Protein AF-0000000084583246 (afdb_homodimer)

Organism: NCBI:txid361277

InterPro domains:
  IPR026282 GsbR-like [PIRSF006707] (9-179)
  IPR036388 Winged helix-like DNA-binding domain superfamily [G3DSA:1.10.10.10] (11-93)
  IPR036390 Winged helix DNA-binding domain superfamily [SSF46785] (10-161)
  IPR052362 HTH-type GbsR-related transcriptional regulator [PTHR38465] (6-178)
  IPR060734 GbsR-like, C-terminal helical hairpin [PF27113] (97-174)

Nearest PDB structures (foldseek):
  1ku9-assembly1_B  TM=6.178E-01  e=5.495E-10  Methanocaldococcus jannaschii
  5jbr-assembly1_B  TM=5.901E-01  e=3.912E-07  Beutenbergia cavernae DSM 12333
  4nb5-assembly1_C  TM=6.644E-01  e=4.149E-07  Mycobacterium tuberculosis H37Rv
  3fm5-assembly3_B  TM=6.169E-01  e=9.400E-03  Rhodococcus jostii RHA1
  3fm5-assembly3_D  TM=5.599E-01  e=4.072E-02  Rhodococcus jostii RHA1

pLDDT: mean 91.57, std 7.0, range [58.09, 98.38]

Sequence (364 aa):
MPSNEENWAKYEESIEKFIQVIAKNMNLYGITSSVGRLYGALYFADQPMTLDDMRDALEMSKTSMSTGVRALAEMKMVETAYKKGMRKDLYKSEEDWYKSFTSIFGNKWEKSTQSNLEEADETIEELKQLKEGVDDSELIERIDKDIDRLQYARDYYTWLLQFIHVVESGEIFKYVPKPPKRMPSNEENWAKYEESIEKFIQVIAKNMNLYGITSSVGRLYGALYFADQPMTLDDMRDALEMSKTSMSTGVRALAEMKMVETAYKKGMRKDLYKSEEDWYKSFTSIFGNKWEKSTQSNLEEADETIEELKQLKEGVDDSELIERIDKDIDRLQYARDYYTWLLQFIHVVESGEIFKYVPKPPKR

Structure (mmCIF, N/CA/C/O backbone):
data_AF-0000000084583246-model_v1
#
loop_
_entity.id
_entity.type
_entity.pdbx_description
1 polymer 'HTH-type transcriptional regulator'
#
loop_
_atom_site.group_PDB
_atom_site.id
_atom_site.type_symbol
_atom_site.label_atom_id
_atom_site.label_alt_id
_atom_site.label_comp_id
_atom_site.label_asym_id
_atom_site.label_entity_id
_atom_site.label_seq_id
_atom_site.pdbx_PDB_ins_code
_atom_site.Cartn_x
_atom_site.Cartn_y
_atom_site.Cartn_z
_atom_site.occupancy
_atom_site.B_iso_or_equiv
_atom_site.auth_seq_id
_atom_site.auth_comp_id
_atom_site.auth_asym_id
_atom_site.auth_atom_id
_atom_site.pdbx_PDB_model_num
ATOM 1 N N . MET A 1 1 ? 13.82 41.844 18.578 1 68.25 1 MET A N 1
ATOM 2 C CA . MET A 1 1 ? 12.625 40.969 18.562 1 68.25 1 MET A CA 1
ATOM 3 C C . MET A 1 1 ? 12.031 40.906 17.156 1 68.25 1 MET A C 1
ATOM 5 O O . MET A 1 1 ? 11.969 41.938 16.453 1 68.25 1 MET A O 1
ATOM 9 N N . PRO A 1 2 ? 11.859 39.594 16.672 1 79.88 2 PRO A N 1
ATOM 10 C CA . PRO A 1 2 ? 11.328 39.625 15.305 1 79.88 2 PRO A CA 1
ATOM 11 C C . PRO A 1 2 ? 10.016 40.375 15.18 1 79.88 2 PRO A C 1
ATOM 13 O O . PRO A 1 2 ? 9.25 40.469 16.141 1 79.88 2 PRO A O 1
ATOM 16 N N . SER A 1 3 ? 9.891 41.125 14.148 1 88.69 3 SER A N 1
ATOM 17 C CA . SER A 1 3 ? 8.641 41.812 13.875 1 88.69 3 SER A CA 1
ATOM 18 C C . SER A 1 3 ? 7.48 40.844 13.727 1 88.69 3 SER A C 1
ATOM 20 O O . SER A 1 3 ? 7.688 39.656 13.594 1 88.69 3 SER A O 1
ATOM 22 N N . ASN A 1 4 ? 6.344 41.344 13.867 1 89.38 4 ASN A N 1
ATOM 23 C CA . ASN A 1 4 ? 5.141 40.531 13.688 1 89.38 4 ASN A CA 1
ATOM 24 C C . ASN A 1 4 ? 5.105 39.875 12.312 1 89.38 4 ASN A C 1
ATOM 26 O O . ASN A 1 4 ? 4.746 38.719 12.188 1 89.38 4 ASN A O 1
ATOM 30 N N . GLU A 1 5 ? 5.527 40.625 11.352 1 91.12 5 GLU A N 1
ATOM 31 C CA . GLU A 1 5 ? 5.594 40.125 9.992 1 91.12 5 GLU A CA 1
ATOM 32 C C . GLU A 1 5 ? 6.59 38.969 9.883 1 91.12 5 GLU A C 1
ATOM 34 O O . GLU A 1 5 ? 6.332 37.969 9.195 1 91.12 5 GLU A O 1
ATOM 39 N N . GLU A 1 6 ? 7.652 39.125 10.547 1 92.62 6 GLU A N 1
ATOM 40 C CA . GLU A 1 6 ? 8.672 38.094 10.547 1 92.62 6 GLU A CA 1
ATOM 41 C C . GLU A 1 6 ? 8.164 36.812 11.242 1 92.62 6 GLU A C 1
ATOM 43 O O . GLU A 1 6 ? 8.445 35.688 10.805 1 92.62 6 GLU A O 1
ATOM 48 N N . ASN A 1 7 ? 7.438 37.031 12.312 1 94.81 7 ASN A N 1
ATOM 49 C CA . ASN A 1 7 ? 6.883 35.906 13.047 1 94.81 7 ASN A CA 1
ATOM 50 C C . ASN A 1 7 ? 5.867 35.125 12.203 1 94.81 7 ASN A C 1
ATOM 52 O O . ASN A 1 7 ? 5.859 33.875 12.203 1 94.81 7 ASN A O 1
ATOM 56 N N . TRP A 1 8 ? 5.027 35.844 11.469 1 95.38 8 TRP A N 1
ATOM 57 C CA . TRP A 1 8 ? 4.066 35.219 10.57 1 95.38 8 TRP A CA 1
ATOM 58 C C . TRP A 1 8 ? 4.781 34.469 9.461 1 95.38 8 TRP A C 1
ATOM 60 O O . TRP A 1 8 ? 4.367 33.344 9.094 1 95.38 8 TRP A O 1
ATOM 70 N N . ALA A 1 9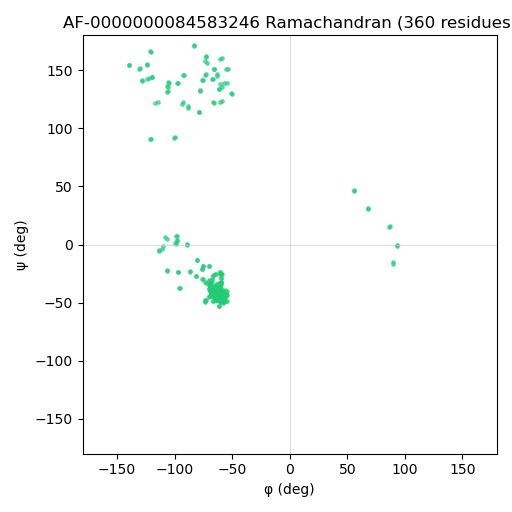 ? 5.82 35.062 8.984 1 95.38 9 ALA A N 1
ATOM 71 C CA . ALA A 1 9 ? 6.59 34.406 7.93 1 95.38 9 ALA A CA 1
ATOM 72 C C . ALA A 1 9 ? 7.215 33.094 8.422 1 95.38 9 ALA A C 1
ATOM 74 O O . ALA A 1 9 ? 7.227 32.094 7.707 1 95.38 9 ALA A O 1
ATOM 75 N N . LYS A 1 10 ? 7.758 33.125 9.578 1 95.56 10 LYS A N 1
ATOM 76 C CA . LYS A 1 10 ? 8.352 31.938 10.164 1 95.56 10 LYS A CA 1
ATOM 77 C C . LYS A 1 10 ? 7.297 30.844 10.383 1 95.56 10 LYS A C 1
ATOM 79 O O . LYS A 1 10 ? 7.551 29.672 10.133 1 95.56 10 LYS A O 1
ATOM 84 N N . TYR A 1 11 ? 6.172 31.297 10.844 1 96.75 11 TYR A N 1
ATOM 85 C CA . TYR A 1 11 ? 5.047 30.375 11.023 1 96.75 11 TYR A CA 1
ATOM 86 C C . TYR A 1 11 ? 4.676 29.703 9.703 1 96.75 11 TYR A C 1
ATOM 88 O O . TYR A 1 11 ? 4.613 28.484 9.625 1 96.75 11 TYR A O 1
ATOM 96 N N . GLU A 1 12 ? 4.52 30.484 8.711 1 95.38 12 GLU A N 1
ATOM 97 C CA . GLU A 1 12 ? 4.125 29.969 7.406 1 95.38 12 GLU A CA 1
ATOM 98 C C . GLU A 1 12 ? 5.188 29.031 6.836 1 95.38 12 GLU A C 1
ATOM 100 O O . GLU A 1 12 ? 4.859 28.016 6.215 1 95.38 12 GLU A O 1
ATOM 105 N N . GLU A 1 13 ? 6.371 29.359 7.051 1 96.25 13 GLU A N 1
ATOM 106 C CA . GLU A 1 13 ? 7.48 28.531 6.578 1 96.25 13 GLU A CA 1
ATOM 107 C C . GLU A 1 13 ? 7.473 27.156 7.254 1 96.25 13 GLU A C 1
ATOM 109 O O . GLU A 1 13 ? 7.707 26.141 6.602 1 96.25 13 GLU A O 1
ATOM 114 N N . SER A 1 14 ? 7.227 27.125 8.531 1 97 14 SER A N 1
ATOM 115 C CA . SER A 1 14 ? 7.191 25.875 9.273 1 97 14 SER A CA 1
ATOM 116 C C . SER A 1 14 ? 6.074 24.969 8.773 1 97 14 SER A C 1
ATOM 118 O O . SER A 1 14 ? 6.285 23.766 8.562 1 97 14 SER A O 1
ATOM 120 N N . ILE A 1 15 ? 4.938 25.562 8.555 1 96.62 15 ILE A N 1
ATOM 121 C CA . ILE A 1 15 ? 3.791 24.797 8.078 1 96.62 15 ILE A CA 1
ATOM 122 C C . ILE A 1 15 ? 4.062 24.281 6.668 1 96.62 15 ILE A C 1
ATOM 124 O O . ILE A 1 15 ? 3.781 23.109 6.359 1 96.62 15 ILE A O 1
ATOM 128 N N . GLU A 1 16 ? 4.633 25.125 5.879 1 95.06 16 GLU A N 1
ATOM 129 C CA . GLU A 1 16 ? 4.941 24.766 4.504 1 95.06 16 GLU A CA 1
ATOM 130 C C . GLU A 1 16 ? 5.941 23.609 4.449 1 95.06 16 GLU A C 1
ATOM 132 O O . GLU A 1 16 ? 5.828 22.719 3.604 1 95.06 16 GLU A O 1
ATOM 137 N N . LYS A 1 17 ? 6.844 23.641 5.293 1 95.69 17 LYS A N 1
ATOM 138 C CA . LYS A 1 17 ? 7.82 22.547 5.352 1 95.69 17 LYS A CA 1
ATOM 139 C C . LYS A 1 17 ? 7.137 21.219 5.637 1 95.69 17 LYS A C 1
ATOM 141 O O . LYS A 1 17 ? 7.438 20.203 4.992 1 95.69 17 LYS A O 1
ATOM 146 N N . PHE A 1 18 ? 6.258 21.266 6.578 1 96.69 18 PHE A N 1
ATOM 147 C CA . PHE A 1 18 ? 5.531 20.031 6.891 1 96.69 18 PHE A CA 1
ATOM 148 C C . PHE A 1 18 ? 4.711 19.578 5.691 1 96.69 18 PHE A C 1
ATOM 150 O O . PHE A 1 18 ? 4.73 18.391 5.34 1 96.69 18 PHE A O 1
ATOM 157 N N . ILE A 1 19 ? 4.059 20.438 5.047 1 95.56 19 ILE A N 1
ATOM 158 C CA . ILE A 1 19 ? 3.217 20.125 3.9 1 95.56 19 ILE A CA 1
ATOM 159 C C . ILE A 1 19 ? 4.066 19.5 2.795 1 95.56 19 ILE A C 1
ATOM 161 O O . ILE A 1 19 ? 3.658 18.516 2.164 1 95.56 19 ILE A O 1
ATOM 165 N N . GLN A 1 20 ? 5.234 20.016 2.609 1 94.69 20 GLN A N 1
ATOM 166 C CA . GLN A 1 20 ? 6.125 19.5 1.573 1 94.69 20 GLN A CA 1
ATOM 167 C C . GLN A 1 20 ? 6.539 18.062 1.866 1 94.69 20 GLN A C 1
ATOM 169 O O . GLN A 1 20 ? 6.59 17.219 0.958 1 94.69 20 GLN A O 1
ATOM 174 N N . VAL A 1 21 ? 6.777 17.766 3.078 1 94.44 21 VAL A N 1
ATOM 175 C CA . VAL A 1 21 ? 7.23 16.438 3.461 1 94.44 21 VAL A CA 1
ATOM 176 C C . VAL A 1 21 ? 6.094 15.438 3.279 1 94.44 21 VAL A C 1
ATOM 178 O O . VAL A 1 21 ? 6.293 14.359 2.711 1 94.44 21 VAL A O 1
ATOM 181 N N . ILE A 1 22 ? 4.898 15.797 3.721 1 92.12 22 ILE A N 1
ATOM 182 C CA . ILE A 1 22 ? 3.807 14.844 3.605 1 92.12 22 ILE A CA 1
ATOM 183 C C . ILE A 1 22 ? 3.432 14.664 2.137 1 92.12 22 ILE A C 1
ATOM 185 O O . ILE A 1 22 ? 3.1 13.555 1.705 1 92.12 22 ILE A O 1
ATOM 189 N N . ALA A 1 23 ? 3.541 15.781 1.411 1 93.38 23 ALA A N 1
ATOM 190 C CA . ALA A 1 23 ? 3.227 15.727 -0.014 1 93.38 23 ALA A CA 1
ATOM 191 C C . ALA A 1 23 ? 4.164 14.773 -0.746 1 93.38 23 ALA A C 1
ATOM 193 O O . ALA A 1 23 ? 3.732 14.023 -1.629 1 93.38 23 ALA A O 1
ATOM 194 N N . LYS A 1 24 ? 5.344 14.773 -0.349 1 91.75 24 LYS A N 1
ATOM 195 C CA . LYS A 1 24 ? 6.348 13.922 -0.977 1 91.75 24 LYS A CA 1
ATOM 196 C C . LYS A 1 24 ? 6.051 12.445 -0.72 1 91.75 24 LYS A C 1
ATOM 198 O O . LYS A 1 24 ? 6.375 11.586 -1.545 1 91.75 24 LYS A O 1
ATOM 203 N N . ASN A 1 25 ? 5.402 12.188 0.336 1 90.06 25 ASN A N 1
ATOM 204 C CA . ASN A 1 25 ? 5.191 10.805 0.738 1 90.06 25 ASN A CA 1
ATOM 205 C C . ASN A 1 25 ? 3.82 10.297 0.303 1 90.06 25 ASN A C 1
ATOM 207 O O . ASN A 1 25 ? 3.455 9.156 0.594 1 90.06 25 ASN A O 1
ATOM 211 N N . MET A 1 26 ? 3.111 11.062 -0.462 1 88.5 26 MET A N 1
ATOM 212 C CA . MET A 1 26 ? 1.756 10.703 -0.867 1 88.5 26 MET A CA 1
ATOM 213 C C . MET A 1 26 ? 1.781 9.719 -2.031 1 88.5 26 MET A C 1
ATOM 215 O O . MET A 1 26 ? 0.768 9.086 -2.34 1 88.5 26 MET A O 1
ATOM 219 N N . ASN A 1 27 ? 2.91 9.609 -2.6 1 84.06 27 ASN A N 1
ATOM 220 C CA . ASN A 1 27 ? 3.043 8.68 -3.715 1 84.06 27 ASN A CA 1
ATOM 221 C C . ASN A 1 27 ? 2.721 7.25 -3.291 1 84.06 27 ASN A C 1
ATOM 223 O O . ASN A 1 27 ? 2.297 6.434 -4.113 1 84.06 27 ASN A O 1
ATOM 227 N N . LEU A 1 28 ? 2.895 6.988 -2.051 1 79.69 28 LEU A N 1
ATOM 228 C CA . LEU A 1 28 ? 2.572 5.672 -1.511 1 79.69 28 LEU A CA 1
ATOM 229 C C . LEU A 1 28 ? 1.096 5.348 -1.707 1 79.69 28 LEU A C 1
ATOM 231 O O . LEU A 1 28 ? 0.72 4.18 -1.82 1 79.69 28 LEU A O 1
ATOM 235 N N . TYR A 1 29 ? 0.3 6.395 -1.836 1 79.12 29 TYR A N 1
ATOM 236 C CA . TYR A 1 29 ? -1.134 6.219 -2.039 1 79.12 29 TYR A CA 1
ATOM 237 C C . TYR A 1 29 ? -1.497 6.359 -3.512 1 79.12 29 TYR A C 1
ATOM 239 O O . TYR A 1 29 ? -2.678 6.363 -3.869 1 79.12 29 TYR A O 1
ATOM 247 N N . GLY A 1 30 ? -0.527 6.602 -4.336 1 77.81 30 GLY A N 1
ATOM 248 C CA . GLY A 1 30 ? -0.791 6.789 -5.754 1 77.81 30 GLY A CA 1
ATOM 249 C C . GLY A 1 30 ? -1.13 8.227 -6.109 1 77.81 30 GLY A C 1
ATOM 250 O O . GLY A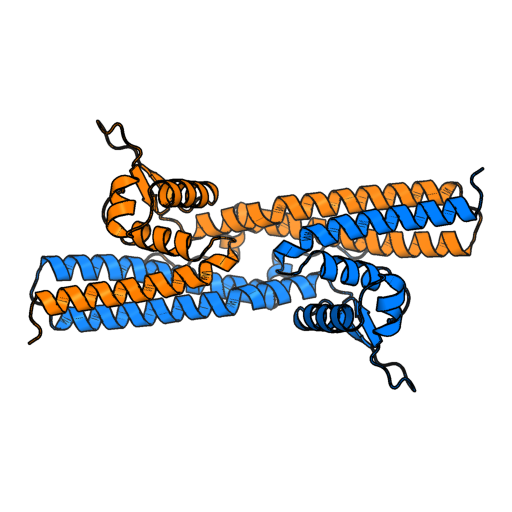 1 30 ? -1.733 8.484 -7.152 1 77.81 30 GLY A O 1
ATOM 251 N N . ILE A 1 31 ? -0.822 9.07 -5.207 1 85.38 31 ILE A N 1
ATOM 252 C CA . ILE A 1 31 ? -1.115 10.484 -5.398 1 85.38 31 ILE A CA 1
ATOM 253 C C . ILE A 1 31 ? 0.175 11.242 -5.703 1 85.38 31 ILE A C 1
ATOM 255 O O . ILE A 1 31 ? 1.229 10.938 -5.141 1 85.38 31 ILE A O 1
ATOM 259 N N . THR A 1 32 ? 0.05 12.172 -6.645 1 90.19 32 THR A N 1
ATOM 260 C CA . THR A 1 32 ? 1.229 12.961 -6.984 1 90.19 32 THR A CA 1
ATOM 261 C C . THR A 1 32 ? 1.549 13.953 -5.871 1 90.19 32 THR A C 1
ATOM 263 O O . THR A 1 32 ? 0.689 14.273 -5.047 1 90.19 32 THR A O 1
ATOM 266 N N . SER A 1 33 ? 2.771 14.414 -5.934 1 91.81 33 SER A N 1
ATOM 267 C CA . SER A 1 33 ? 3.207 15.383 -4.934 1 91.81 33 SER A CA 1
ATOM 268 C C . SER A 1 33 ? 2.412 16.688 -5.039 1 91.81 33 SER A C 1
ATOM 270 O O . SER A 1 33 ? 2.117 17.312 -4.027 1 91.81 33 SER A O 1
ATOM 272 N N . SER A 1 34 ? 2.055 17.047 -6.23 1 91.5 34 SER A N 1
ATOM 273 C CA . SER A 1 34 ? 1.282 18.266 -6.43 1 91.5 34 SER A CA 1
ATOM 274 C C . SER A 1 34 ? -0.089 18.156 -5.77 1 91.5 34 SER A C 1
ATOM 276 O O . SER A 1 34 ? -0.532 19.094 -5.102 1 91.5 34 SER A O 1
ATOM 278 N N . VAL A 1 35 ? -0.695 17.078 -5.941 1 93.5 35 VAL A N 1
ATOM 279 C CA . VAL A 1 35 ? -1.99 16.859 -5.305 1 93.5 35 VAL A CA 1
ATOM 280 C C . VAL A 1 35 ? -1.813 16.75 -3.793 1 93.5 35 VAL A C 1
ATOM 282 O O . VAL A 1 35 ? -2.68 17.188 -3.029 1 93.5 35 VAL A O 1
ATOM 285 N N . GLY A 1 36 ? -0.674 16.188 -3.389 1 93.69 36 GLY A N 1
ATOM 286 C CA . GLY A 1 36 ? -0.344 16.156 -1.973 1 93.69 36 GLY A CA 1
ATOM 287 C C . GLY A 1 36 ? -0.241 17.531 -1.344 1 93.69 36 GLY A C 1
ATOM 288 O O . GLY A 1 36 ? -0.676 17.734 -0.209 1 93.69 36 GLY A O 1
ATOM 289 N N . ARG A 1 37 ? 0.285 18.438 -2.07 1 93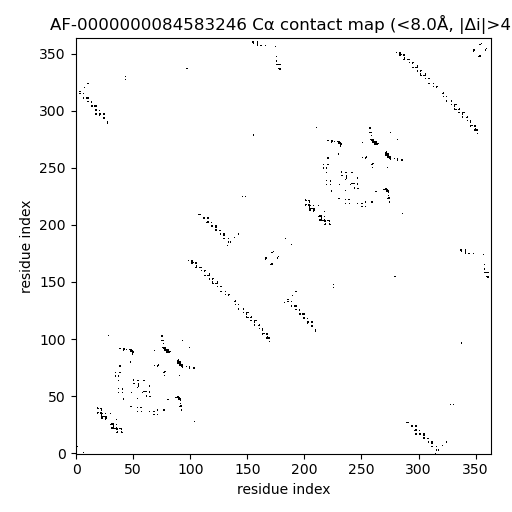.75 37 ARG A N 1
ATOM 290 C CA . ARG A 1 37 ? 0.366 19.812 -1.592 1 93.75 37 ARG A CA 1
ATOM 291 C C . ARG A 1 37 ? -1.023 20.422 -1.434 1 93.75 37 ARG A C 1
ATOM 293 O O . ARG A 1 37 ? -1.28 21.156 -0.477 1 93.75 37 ARG A O 1
ATOM 300 N N . LEU A 1 38 ? -1.794 20.141 -2.404 1 95.19 38 LEU A N 1
ATOM 301 C CA . LEU A 1 38 ? -3.186 20.562 -2.305 1 95.19 38 LEU A CA 1
ATOM 302 C C . LEU A 1 38 ? -3.832 20.031 -1.033 1 95.19 38 LEU A C 1
ATOM 304 O O . LEU A 1 38 ? -4.516 20.766 -0.318 1 95.19 38 LEU A O 1
ATOM 308 N N . TYR A 1 39 ? -3.611 18.859 -0.762 1 94.81 39 TYR A N 1
ATOM 309 C CA . TYR A 1 39 ? -4.145 18.234 0.446 1 94.81 39 TYR A CA 1
ATOM 310 C C . TYR A 1 39 ? -3.629 18.953 1.694 1 94.81 39 TYR A C 1
ATOM 312 O O . TYR A 1 39 ? -4.395 19.219 2.623 1 94.81 39 TYR A O 1
ATOM 320 N N . GLY A 1 40 ? -2.332 19.141 1.713 1 94.44 40 GLY A N 1
ATOM 321 C CA . GLY A 1 40 ? -1.748 19.859 2.832 1 94.44 40 GLY A CA 1
ATOM 322 C C . GLY A 1 40 ? -2.381 21.219 3.062 1 94.44 40 GLY A C 1
ATOM 323 O O . GLY A 1 40 ? -2.658 21.594 4.203 1 94.44 40 GLY A O 1
ATOM 324 N N . ALA A 1 41 ? -2.611 21.938 1.985 1 93.81 41 ALA A N 1
ATOM 325 C CA . ALA A 1 41 ? -3.246 23.25 2.08 1 93.81 41 ALA A CA 1
ATOM 326 C C . ALA A 1 41 ? -4.645 23.141 2.682 1 93.81 41 ALA A C 1
ATOM 328 O O . ALA A 1 41 ? -5.027 23.953 3.527 1 93.81 41 ALA A O 1
ATOM 329 N N . LEU A 1 42 ? -5.352 22.156 2.281 1 95.25 42 LEU A N 1
ATOM 330 C CA . LEU A 1 42 ? -6.699 21.953 2.801 1 95.25 42 LEU A CA 1
ATOM 331 C C . LEU A 1 42 ? -6.656 21.531 4.27 1 95.25 42 LEU A C 1
ATOM 333 O O . LEU A 1 42 ? -7.496 21.969 5.062 1 95.25 42 LEU A O 1
ATOM 337 N N . TYR A 1 43 ? -5.688 20.766 4.59 1 95.38 43 TYR A N 1
ATOM 338 C CA . TYR A 1 43 ? -5.59 20.266 5.957 1 95.38 43 TYR A CA 1
ATOM 339 C C . TYR A 1 43 ? -5.375 21.406 6.945 1 95.38 43 TYR A C 1
ATOM 341 O O . TYR A 1 43 ? -5.934 21.391 8.047 1 95.38 43 TYR A O 1
ATOM 349 N N . PHE A 1 44 ? -4.625 22.406 6.547 1 95.5 44 PHE A N 1
ATOM 350 C CA . PHE A 1 44 ? -4.277 23.484 7.461 1 95.5 44 PHE A CA 1
ATOM 351 C C . PHE A 1 44 ? -5.195 24.688 7.258 1 95.5 44 PHE A C 1
ATOM 353 O O . PHE A 1 44 ? -5.02 25.719 7.898 1 95.5 44 PHE A O 1
ATOM 360 N N . ALA A 1 45 ? -6.152 24.484 6.379 1 92.94 45 ALA A N 1
ATOM 361 C CA . ALA A 1 45 ? -7.105 25.578 6.168 1 92.94 45 ALA A CA 1
ATOM 362 C C . ALA A 1 45 ? -8.102 25.656 7.32 1 92.94 45 ALA A C 1
ATOM 364 O O . ALA A 1 45 ? -8.57 24.641 7.824 1 92.94 45 ALA A O 1
ATOM 365 N N . ASP A 1 46 ? -8.422 26.797 7.68 1 90.62 46 ASP A N 1
ATOM 366 C CA . ASP A 1 46 ? -9.375 27 8.766 1 90.62 46 ASP A CA 1
ATOM 367 C C . ASP A 1 46 ? -10.812 26.859 8.266 1 90.62 46 ASP A C 1
ATOM 369 O O . ASP A 1 46 ? -11.727 26.594 9.047 1 90.62 46 ASP A O 1
ATOM 373 N N . GLN A 1 47 ? -11.008 27.125 7.039 1 90.38 47 GLN A N 1
ATOM 374 C CA . GLN A 1 47 ? -12.328 27.047 6.422 1 90.38 47 GLN A CA 1
ATOM 375 C C . GLN A 1 47 ? -12.281 26.25 5.125 1 90.38 47 GLN A C 1
ATOM 377 O O . GLN A 1 47 ? -11.242 26.188 4.461 1 90.38 47 GLN A O 1
ATOM 382 N N . PRO A 1 48 ? -13.461 25.609 4.824 1 94 48 PRO A N 1
ATOM 383 C CA . PRO A 1 48 ? -13.508 24.953 3.518 1 94 48 PRO A CA 1
ATOM 384 C C . PRO A 1 48 ? -13.156 25.891 2.369 1 94 48 PRO A C 1
ATOM 386 O O . PRO A 1 48 ? -13.383 27.109 2.463 1 94 48 PRO A O 1
ATOM 389 N N . MET A 1 49 ? -12.617 25.312 1.341 1 93.19 49 MET A N 1
ATOM 390 C CA . MET A 1 49 ? -12.141 26.125 0.221 1 93.19 49 MET A CA 1
ATOM 391 C C . MET A 1 49 ? -12.875 25.75 -1.064 1 93.19 49 MET A C 1
ATOM 393 O O . MET A 1 49 ? -13.211 24.594 -1.278 1 93.19 49 MET A O 1
ATOM 397 N N . THR A 1 50 ? -13.094 26.781 -1.836 1 92.44 50 THR A N 1
ATOM 398 C CA . THR A 1 50 ? -13.555 26.531 -3.201 1 92.44 50 THR A CA 1
ATOM 399 C C . THR A 1 50 ? -12.375 26.234 -4.121 1 92.44 50 THR A C 1
ATOM 401 O O . THR A 1 50 ? -11.219 26.406 -3.727 1 92.44 50 THR A O 1
ATOM 404 N N . LEU A 1 51 ? -12.727 25.828 -5.336 1 91.62 51 LEU A N 1
ATOM 405 C CA . LEU A 1 51 ? -11.672 25.625 -6.324 1 91.62 51 LEU A CA 1
ATOM 406 C C . LEU A 1 51 ? -10.914 26.922 -6.582 1 91.62 51 LEU A C 1
ATOM 408 O O . LEU A 1 51 ? -9.688 26.906 -6.746 1 91.62 51 LEU A O 1
ATOM 412 N N . ASP A 1 52 ? -11.586 28.016 -6.535 1 91.56 52 ASP A N 1
ATOM 413 C CA . ASP A 1 52 ? -10.961 29.312 -6.734 1 91.56 52 ASP A CA 1
ATOM 414 C C . ASP A 1 52 ? -10.031 29.656 -5.57 1 91.56 52 ASP A C 1
ATOM 416 O O . ASP A 1 52 ? -8.922 30.156 -5.781 1 91.56 52 ASP A O 1
ATOM 420 N N . ASP A 1 53 ? -10.5 29.375 -4.395 1 92 53 ASP A N 1
ATOM 421 C CA . ASP A 1 53 ? -9.664 29.578 -3.215 1 92 53 ASP A CA 1
ATOM 422 C C . ASP A 1 53 ? -8.359 28.812 -3.32 1 92 53 ASP A C 1
ATOM 424 O O . ASP A 1 53 ? -7.285 29.344 -3.031 1 92 53 ASP A O 1
ATOM 428 N N . MET A 1 54 ? -8.445 27.594 -3.73 1 92.44 54 MET A N 1
ATOM 429 C CA . MET A 1 54 ? -7.301 26.703 -3.842 1 92.44 54 MET A CA 1
ATOM 430 C C . MET A 1 54 ? -6.324 27.203 -4.902 1 92.44 54 MET A C 1
ATOM 432 O O . MET A 1 54 ? -5.109 27.188 -4.688 1 92.44 54 MET A O 1
ATOM 436 N N . ARG A 1 55 ? -6.848 27.594 -6.012 1 92.44 55 ARG A N 1
ATOM 437 C CA . ARG A 1 55 ? -6.027 28.141 -7.09 1 92.44 55 ARG A CA 1
ATOM 438 C C . ARG A 1 55 ? -5.195 29.312 -6.598 1 92.44 55 ARG A C 1
ATOM 440 O O . ARG A 1 55 ? -3.994 29.391 -6.867 1 92.44 55 ARG A O 1
ATOM 447 N N . ASP A 1 56 ? -5.773 30.156 -5.844 1 90.31 56 ASP A N 1
ATOM 448 C CA . ASP A 1 56 ? -5.102 31.344 -5.332 1 90.31 56 ASP A CA 1
ATOM 449 C C . ASP A 1 56 ? -4.043 30.969 -4.297 1 90.31 56 ASP A C 1
ATOM 451 O O . ASP A 1 56 ? -2.955 31.547 -4.281 1 90.31 56 ASP A O 1
ATOM 455 N N . ALA A 1 57 ? -4.41 29.984 -3.521 1 86.69 57 ALA A N 1
ATOM 456 C CA . ALA A 1 57 ? -3.521 29.578 -2.432 1 86.69 57 ALA A CA 1
ATOM 457 C C . ALA A 1 57 ? -2.299 28.844 -2.963 1 86.69 57 ALA A C 1
ATOM 459 O O . ALA A 1 57 ? -1.198 28.969 -2.424 1 86.69 57 ALA A O 1
ATOM 460 N N . LEU A 1 58 ? -2.418 28.094 -4.035 1 89.5 58 LEU A N 1
ATOM 461 C CA . LEU A 1 58 ? -1.36 27.188 -4.465 1 89.5 58 LEU A CA 1
ATOM 462 C C . LEU A 1 58 ? -0.768 27.641 -5.797 1 89.5 58 LEU A C 1
ATOM 464 O O . LEU A 1 58 ? 0.238 27.078 -6.25 1 89.5 58 LEU A O 1
ATOM 468 N N . GLU A 1 59 ? -1.284 28.609 -6.383 1 88.19 59 GLU A N 1
ATOM 469 C CA . GLU A 1 59 ? -0.816 29.141 -7.66 1 88.19 59 GLU A CA 1
ATOM 470 C C . GLU A 1 59 ? -0.776 28.062 -8.734 1 88.19 59 GLU A C 1
ATOM 472 O O . GLU A 1 59 ? 0.239 27.891 -9.414 1 88.19 59 GLU A O 1
ATOM 477 N N . MET A 1 60 ? -1.845 27.281 -8.844 1 87.06 60 MET A N 1
ATOM 478 C CA . MET A 1 60 ? -2.039 26.234 -9.852 1 87.06 60 MET A CA 1
ATOM 479 C C . MET A 1 60 ? -3.291 26.516 -10.68 1 87.06 60 MET A C 1
ATOM 481 O O . MET A 1 60 ? -4.094 27.375 -10.328 1 87.06 60 MET A O 1
ATOM 485 N N . SER A 1 61 ? -3.402 25.797 -11.766 1 89.19 61 SER A N 1
ATOM 486 C CA . SER A 1 61 ? -4.543 26.016 -12.648 1 89.19 61 SER A CA 1
ATOM 487 C C . SER A 1 61 ? -5.824 25.453 -12.039 1 89.19 61 SER A C 1
ATOM 489 O O . SER A 1 61 ? -5.773 24.578 -11.172 1 89.19 61 SER A O 1
ATOM 491 N N . LYS A 1 62 ? -6.953 26.016 -12.539 1 87.69 62 LYS A N 1
ATOM 492 C CA . LYS A 1 62 ? -8.258 25.516 -12.117 1 87.69 62 LYS A CA 1
ATOM 493 C C . LYS A 1 62 ? -8.422 24.047 -12.492 1 87.69 62 LYS A C 1
ATOM 495 O O . LYS A 1 62 ? -8.977 23.25 -11.719 1 87.69 62 LYS A O 1
ATOM 500 N N . THR A 1 63 ? -8.023 23.75 -13.594 1 89.75 63 THR A N 1
ATOM 501 C CA . THR A 1 63 ? -8.109 22.375 -14.055 1 89.75 63 THR A CA 1
ATOM 502 C C . THR A 1 63 ? -7.336 21.438 -13.117 1 89.75 63 THR A C 1
ATOM 504 O O . THR A 1 63 ? -7.844 20.406 -12.711 1 89.75 63 THR A O 1
ATOM 507 N N . SER A 1 64 ? -6.113 21.797 -12.758 1 90.75 64 SER A N 1
ATOM 508 C CA . SER A 1 64 ? -5.289 21.016 -11.844 1 90.75 64 SER A CA 1
ATOM 509 C C . SER A 1 64 ? -5.969 20.875 -10.484 1 90.75 64 SER A C 1
ATOM 511 O O . SER A 1 64 ? -5.973 19.781 -9.898 1 90.75 64 SER A O 1
ATOM 513 N N . MET A 1 65 ? -6.594 21.969 -10.039 1 91.94 65 MET A N 1
ATOM 514 C CA . MET A 1 65 ? -7.258 21.938 -8.742 1 91.94 65 MET A CA 1
ATOM 515 C C . MET A 1 65 ? -8.477 21.016 -8.766 1 91.94 65 MET A C 1
ATOM 517 O O . MET A 1 65 ? -8.68 20.219 -7.848 1 91.94 65 MET A O 1
ATOM 521 N N . SER A 1 66 ? -9.234 21.141 -9.812 1 92.5 66 SER A N 1
ATOM 522 C CA . SER A 1 66 ? -10.422 20.312 -9.938 1 92.5 66 SER A CA 1
ATOM 523 C C . SER A 1 66 ? -10.062 18.828 -10 1 92.5 66 SER A C 1
ATOM 525 O O . SER A 1 66 ? -10.648 18.016 -9.289 1 92.5 66 SER A O 1
ATOM 527 N N . THR A 1 67 ? -9.125 18.562 -10.75 1 94.25 67 THR A N 1
ATOM 528 C CA . THR A 1 67 ? -8.68 17.188 -10.883 1 94.25 67 THR A CA 1
ATOM 529 C C . THR A 1 67 ? -8.086 16.672 -9.57 1 94.25 67 THR A C 1
ATOM 531 O O . THR A 1 67 ? -8.367 15.547 -9.164 1 94.25 67 THR A O 1
ATOM 534 N N . GLY A 1 68 ? -7.25 17.5 -8.93 1 94.44 68 GLY A N 1
ATOM 535 C CA . GLY A 1 68 ? -6.645 17.125 -7.664 1 94.44 68 GLY A CA 1
ATOM 536 C C . GLY A 1 68 ? -7.66 16.875 -6.566 1 94.44 68 GLY A C 1
ATOM 537 O O . GLY A 1 68 ? -7.578 15.883 -5.848 1 94.44 68 GLY A O 1
ATOM 538 N N . VAL A 1 69 ? -8.633 17.75 -6.496 1 94.19 69 VAL A N 1
ATOM 539 C CA . VAL A 1 69 ? -9.656 17.641 -5.457 1 94.19 69 VAL A CA 1
ATOM 540 C C . VAL A 1 69 ? -10.516 16.406 -5.699 1 94.19 69 VAL A C 1
ATOM 542 O O . VAL A 1 69 ? -10.906 15.719 -4.754 1 94.19 69 VAL A O 1
ATOM 545 N N . ARG A 1 70 ? -10.844 16.188 -6.883 1 93.12 70 ARG A N 1
ATOM 546 C CA . ARG A 1 70 ? -11.617 15.008 -7.223 1 93.12 70 ARG A CA 1
ATOM 547 C C . ARG A 1 70 ? -10.867 13.734 -6.84 1 93.12 70 ARG A C 1
ATOM 549 O O . ARG A 1 70 ? -11.453 12.812 -6.266 1 93.12 70 ARG A O 1
ATOM 556 N N . ALA A 1 71 ? -9.578 13.68 -7.145 1 91.62 71 ALA A N 1
ATOM 557 C CA . ALA A 1 71 ? -8.758 12.539 -6.77 1 91.62 71 ALA A CA 1
ATOM 558 C C . ALA A 1 71 ? -8.742 12.336 -5.258 1 91.62 71 ALA A C 1
ATOM 560 O O . ALA A 1 71 ? -8.914 11.219 -4.77 1 91.62 71 ALA A O 1
ATOM 561 N N . LEU A 1 72 ? -8.594 13.383 -4.539 1 93.94 72 LEU A N 1
ATOM 562 C CA . LEU A 1 72 ? -8.57 13.328 -3.082 1 93.94 72 LEU A CA 1
ATOM 563 C C . LEU A 1 72 ? -9.922 12.898 -2.531 1 93.94 72 LEU A C 1
ATOM 565 O O . LEU A 1 72 ? -9.992 12.18 -1.528 1 93.94 72 LEU A O 1
ATOM 569 N N . ALA A 1 73 ? -10.969 13.344 -3.201 1 92.12 73 ALA A N 1
ATOM 570 C CA . ALA A 1 73 ? -12.32 12.953 -2.787 1 92.12 73 ALA A CA 1
ATOM 571 C C . ALA A 1 73 ? -12.555 11.469 -3.02 1 92.12 73 ALA A C 1
ATOM 573 O O . ALA A 1 73 ? -13.125 10.781 -2.168 1 92.12 73 ALA A O 1
ATOM 574 N N . GLU A 1 74 ? -12.125 11 -4.109 1 88.62 74 GLU A N 1
ATOM 575 C CA . GLU A 1 74 ? -12.234 9.57 -4.414 1 88.62 74 GLU A CA 1
ATOM 576 C C . GLU A 1 74 ? -11.5 8.727 -3.379 1 88.62 74 GLU A C 1
ATOM 578 O O . GLU A 1 74 ? -11.938 7.625 -3.047 1 88.62 74 GLU A O 1
ATOM 583 N N . MET A 1 75 ? -10.445 9.242 -2.834 1 87.94 75 MET A N 1
ATOM 584 C CA . MET A 1 75 ? -9.641 8.531 -1.85 1 87.94 75 MET A CA 1
ATOM 585 C C . MET A 1 75 ? -10.148 8.789 -0.437 1 87.94 75 MET A C 1
ATOM 587 O O . MET A 1 75 ? -9.531 8.367 0.541 1 87.94 75 MET A O 1
ATOM 591 N N . LYS A 1 76 ? -11.164 9.562 -0.331 1 89.94 76 LYS A N 1
ATOM 592 C CA . LYS A 1 76 ? -11.836 9.875 0.929 1 89.94 76 LYS A CA 1
ATOM 593 C C . LYS A 1 76 ? -10.938 10.711 1.835 1 89.94 76 LYS A C 1
ATOM 595 O O . LYS A 1 76 ? -10.992 10.586 3.061 1 89.94 76 LYS A O 1
ATOM 600 N N . MET A 1 77 ? -10.109 11.516 1.215 1 92.75 77 MET A N 1
ATOM 601 C CA . MET A 1 77 ? -9.242 12.414 1.97 1 92.75 77 MET A CA 1
ATOM 602 C C . MET A 1 77 ? -9.844 13.812 2.059 1 92.75 77 MET A C 1
ATOM 604 O O . MET A 1 77 ? -9.469 14.602 2.926 1 92.75 77 MET A O 1
ATOM 608 N N . VAL A 1 78 ? -10.688 14.055 1.09 1 94.31 78 VAL A N 1
ATOM 609 C CA . VAL A 1 78 ? -11.375 15.336 1.027 1 94.31 78 VAL A CA 1
ATOM 610 C C . VAL A 1 78 ? -12.883 15.117 0.894 1 94.31 78 VAL A C 1
ATOM 612 O O . VAL A 1 78 ? -13.32 14.164 0.25 1 94.31 78 VAL A O 1
ATOM 615 N N . GLU A 1 79 ? -13.656 15.891 1.534 1 93.12 79 GLU A N 1
ATOM 616 C CA . GLU A 1 79 ? -15.109 15.82 1.423 1 93.12 79 GLU A CA 1
ATOM 617 C C . GLU A 1 79 ? -15.703 17.172 1.001 1 93.12 79 GLU A C 1
ATOM 619 O O . GLU A 1 79 ? -15.086 18.219 1.217 1 93.12 79 GLU A O 1
ATOM 624 N N . THR A 1 80 ? -16.844 17.062 0.395 1 89.25 80 THR A N 1
ATOM 625 C CA . THR A 1 80 ? -17.594 18.281 0.049 1 89.25 80 THR A CA 1
ATOM 626 C C . THR A 1 80 ? -18.297 18.844 1.275 1 89.25 80 THR A C 1
ATOM 628 O O . THR A 1 80 ? -18.844 18.109 2.084 1 89.25 80 THR A O 1
ATOM 631 N N . ALA A 1 81 ? -18.109 20.094 1.384 1 85.44 81 ALA A N 1
ATOM 632 C CA . ALA A 1 81 ? -18.75 20.797 2.486 1 85.44 81 ALA A CA 1
ATOM 633 C C . ALA A 1 81 ? -19.922 21.656 1.986 1 85.44 81 ALA A C 1
ATOM 635 O O . ALA A 1 81 ? -19.938 22.062 0.826 1 85.44 81 ALA A O 1
ATOM 636 N N . TYR A 1 82 ? -21.062 21.5 2.674 1 76.25 82 TYR A N 1
ATOM 637 C CA . TYR A 1 82 ? -22.234 22.297 2.314 1 76.25 82 TYR A CA 1
ATOM 638 C C . TYR A 1 82 ? -22.25 23.625 3.066 1 76.25 82 TYR A C 1
ATOM 640 O O . TYR A 1 82 ? -21.969 23.656 4.266 1 76.25 82 TYR A O 1
ATOM 648 N N . LYS A 1 83 ? -22.188 24.688 2.412 1 70.75 83 LYS A N 1
ATOM 649 C CA . LYS A 1 83 ? -22.422 25.984 3.014 1 70.75 83 LYS A CA 1
ATOM 650 C C . LYS A 1 83 ? -23.672 26.641 2.436 1 70.75 83 LYS A C 1
ATOM 652 O O . LYS A 1 83 ? -23.828 26.75 1.215 1 70.75 83 LYS A O 1
ATOM 657 N N . LYS A 1 84 ? -24.641 26.969 3.336 1 71 84 LYS A N 1
ATOM 658 C CA . LYS A 1 84 ? -25.891 27.578 2.924 1 71 84 LYS A CA 1
ATOM 659 C C . LYS A 1 84 ? -25.641 28.797 2.039 1 71 84 LYS A C 1
ATOM 661 O O . LYS A 1 84 ? -24.875 29.688 2.402 1 71 84 LYS A O 1
ATOM 666 N N . GLY A 1 85 ? -26.359 28.75 0.942 1 65.94 85 GLY A N 1
ATOM 667 C CA . GLY A 1 85 ? -26.344 29.922 0.076 1 65.94 85 GLY A CA 1
ATOM 668 C C . GLY A 1 85 ? -25.234 29.875 -0.959 1 65.94 85 GLY A C 1
ATOM 669 O O . GLY A 1 85 ? -25.141 30.766 -1.805 1 65.94 85 GLY A O 1
ATOM 670 N N . MET A 1 86 ? -24.281 28.984 -0.69 1 66.75 86 MET A N 1
ATOM 671 C CA . MET A 1 86 ? -23.172 28.938 -1.625 1 66.75 86 MET A CA 1
ATOM 672 C C . MET A 1 86 ? -23.406 27.906 -2.723 1 66.75 86 MET A C 1
ATOM 674 O O . MET A 1 86 ? -23.859 26.797 -2.447 1 66.75 86 MET A O 1
ATOM 678 N N . ARG A 1 87 ? -23.344 28.562 -3.924 1 64.56 87 ARG A N 1
ATOM 679 C CA . ARG A 1 87 ? -23.578 27.75 -5.105 1 64.56 87 ARG A CA 1
ATOM 680 C C . ARG A 1 87 ? -22.359 26.906 -5.441 1 64.56 87 ARG A C 1
ATOM 682 O O . ARG A 1 87 ? -22.438 25.969 -6.23 1 64.56 87 ARG A O 1
ATOM 689 N N . LYS A 1 88 ? -21.141 27.406 -4.879 1 77.06 88 LYS A N 1
ATOM 690 C CA . LYS A 1 88 ? -19.922 26.703 -5.285 1 77.06 88 LYS A CA 1
ATOM 691 C C . LYS A 1 88 ? -19.594 25.578 -4.297 1 77.06 88 LYS A C 1
ATOM 693 O O . LYS A 1 88 ? -19.844 25.703 -3.098 1 77.06 88 LYS A O 1
ATOM 698 N N . ASP A 1 89 ? -19.062 24.562 -4.871 1 86.19 89 ASP A N 1
ATOM 699 C CA . ASP A 1 89 ? -18.672 23.422 -4.043 1 86.19 89 ASP A CA 1
ATOM 700 C C . ASP A 1 89 ? -17.531 23.797 -3.102 1 86.19 89 ASP A C 1
ATOM 702 O O . ASP A 1 89 ? -16.547 24.422 -3.523 1 86.19 89 ASP A O 1
ATOM 706 N N . LEU A 1 90 ? -17.719 23.641 -1.848 1 92.75 90 LEU A N 1
ATOM 707 C CA . LEU A 1 90 ? -16.688 23.797 -0.827 1 92.75 90 LEU A CA 1
ATOM 708 C C . LEU A 1 90 ? -16.109 22.453 -0.434 1 92.75 90 LEU A C 1
ATOM 710 O O . LEU A 1 90 ? -16.828 21.453 -0.345 1 92.75 90 LEU A O 1
ATOM 714 N N . TYR A 1 91 ? -14.781 22.531 -0.293 1 94.38 91 TYR A N 1
ATOM 715 C CA . TYR A 1 91 ? -14.062 21.297 0.038 1 94.38 91 TYR A CA 1
ATOM 716 C C . TYR A 1 91 ? -13.273 21.469 1.33 1 94.38 91 TYR A C 1
ATOM 718 O O . TYR A 1 91 ? -12.719 22.531 1.598 1 94.38 91 TYR A O 1
ATOM 726 N N . LYS A 1 92 ? -13.234 20.406 2.105 1 94.69 92 LYS A N 1
ATOM 727 C CA . LYS A 1 92 ? -12.391 20.344 3.297 1 94.69 92 LYS A CA 1
ATOM 728 C C . LYS A 1 92 ? -11.742 18.969 3.441 1 94.69 92 LYS A C 1
ATOM 730 O O . LYS A 1 92 ? -12.234 17.984 2.902 1 94.69 92 LYS A O 1
ATOM 735 N N . SER A 1 93 ? -10.586 18.938 4.125 1 93.94 93 SER A N 1
ATOM 736 C CA . SER A 1 93 ? -9.898 17.672 4.348 1 93.94 93 SER A CA 1
ATOM 737 C C . SER A 1 93 ? -10.695 16.766 5.27 1 93.94 93 SER A C 1
ATOM 739 O O . SER A 1 93 ? -11.398 17.234 6.164 1 93.94 93 SER A O 1
ATOM 741 N N . GLU A 1 94 ? -10.68 15.453 4.992 1 90.38 94 GLU A N 1
ATOM 742 C CA . GLU A 1 94 ? -11.227 14.484 5.934 1 90.38 94 GLU A CA 1
ATOM 743 C C . GLU A 1 94 ? -10.477 14.523 7.262 1 90.38 94 GLU A C 1
ATOM 745 O O . GLU A 1 94 ? -9.242 14.531 7.289 1 90.38 94 GLU A O 1
ATOM 750 N N . GLU A 1 95 ? -11.203 14.531 8.328 1 86.25 95 GLU A N 1
ATOM 751 C CA . GLU A 1 95 ? -10.617 14.727 9.648 1 86.25 95 GLU A CA 1
ATOM 752 C C . GLU A 1 95 ? -10.141 13.406 10.25 1 86.25 95 GLU A C 1
ATOM 754 O O . GLU A 1 95 ? -9.25 13.391 11.102 1 86.25 95 GLU A O 1
ATOM 759 N N . ASP A 1 96 ? -10.664 12.344 9.828 1 92.38 96 ASP A N 1
ATOM 760 C CA . ASP A 1 96 ? -10.305 11.039 10.375 1 92.38 96 ASP A CA 1
ATOM 761 C C . ASP A 1 96 ? -9.312 10.32 9.461 1 92.38 96 ASP A C 1
ATOM 763 O O . ASP A 1 96 ? -9.719 9.539 8.586 1 92.38 96 ASP A O 1
ATOM 767 N N . TRP A 1 97 ? -8.039 10.508 9.727 1 92.75 97 TRP A N 1
ATOM 768 C CA . TRP A 1 97 ? -6.996 9.914 8.898 1 92.75 97 TRP A CA 1
ATOM 769 C C . TRP A 1 97 ? -6.988 8.398 9.031 1 92.75 97 TRP A C 1
ATOM 771 O O . TRP A 1 97 ? -6.605 7.688 8.094 1 92.75 97 TRP A O 1
ATOM 781 N N . TYR A 1 98 ? -7.371 7.875 10.164 1 94.25 98 TYR A N 1
ATOM 782 C CA . TYR A 1 98 ? -7.453 6.43 10.352 1 94.25 98 TYR A CA 1
ATOM 783 C C . TYR A 1 98 ? -8.469 5.812 9.391 1 94.25 98 TYR A C 1
ATOM 785 O O . TYR A 1 98 ? -8.188 4.797 8.75 1 94.25 98 TYR A O 1
ATOM 793 N N . LYS A 1 99 ? -9.562 6.48 9.344 1 90.12 99 LYS A N 1
ATOM 794 C CA . LYS A 1 99 ? -10.609 6.031 8.422 1 90.12 99 LYS A CA 1
ATOM 795 C C . LYS A 1 99 ? -10.148 6.148 6.973 1 90.12 99 LYS A C 1
ATOM 797 O O . LYS A 1 99 ? -10.383 5.25 6.164 1 90.12 99 LYS A O 1
ATOM 802 N N . SER A 1 100 ? -9.57 7.262 6.641 1 89.19 100 SER A N 1
ATOM 803 C CA . SER A 1 100 ? -9.055 7.449 5.285 1 89.19 100 SER A CA 1
ATOM 804 C C . SER A 1 100 ? -8.055 6.359 4.922 1 89.19 100 SER A C 1
ATOM 806 O O . SER A 1 100 ? -8.109 5.805 3.822 1 89.19 100 SER A O 1
ATOM 808 N N . PHE A 1 101 ? -7.184 6.023 5.82 1 91.31 101 PHE A N 1
ATOM 809 C CA . PHE A 1 101 ? -6.172 5.004 5.574 1 91.31 101 PHE A CA 1
ATOM 810 C C . PHE A 1 101 ? -6.82 3.656 5.285 1 91.31 101 PHE A C 1
ATOM 812 O O . PHE A 1 101 ? -6.504 3.014 4.281 1 91.31 101 PHE A O 1
ATOM 819 N N . THR A 1 102 ? -7.715 3.219 6.199 1 91.38 102 THR A N 1
ATOM 820 C CA . THR A 1 102 ? -8.32 1.901 6.051 1 91.38 102 THR A CA 1
ATOM 821 C C . THR A 1 102 ? -9.109 1.814 4.746 1 91.38 102 THR A C 1
ATOM 823 O O . THR A 1 102 ? -9.102 0.78 4.074 1 91.38 102 THR A O 1
ATOM 826 N N . SER A 1 103 ? -9.68 2.918 4.359 1 88.12 103 SER A N 1
ATOM 827 C CA . SER A 1 103 ? -10.453 2.943 3.123 1 88.12 103 SER A CA 1
ATOM 828 C C . SER A 1 103 ? -9.547 2.891 1.901 1 88.12 103 SER A C 1
ATOM 830 O O . SER A 1 103 ? -9.781 2.115 0.973 1 88.12 103 SER A O 1
ATOM 832 N N . ILE A 1 104 ? -8.555 3.701 1.911 1 86.12 104 ILE A N 1
ATOM 833 C CA . ILE A 1 104 ? -7.641 3.791 0.78 1 86.12 104 ILE A CA 1
ATOM 834 C C . ILE A 1 104 ? -6.918 2.457 0.592 1 86.12 104 ILE A C 1
ATOM 836 O O . ILE A 1 104 ? -6.816 1.952 -0.528 1 86.12 104 ILE A O 1
ATOM 840 N N . PHE A 1 105 ? -6.457 1.912 1.712 1 84.5 105 PHE A N 1
ATOM 841 C CA . PHE A 1 105 ? -5.785 0.618 1.676 1 84.5 105 PHE A CA 1
ATOM 842 C C . PHE A 1 105 ? -6.691 -0.444 1.064 1 84.5 105 PHE A C 1
ATOM 844 O O . PHE A 1 105 ? -6.281 -1.169 0.155 1 84.5 105 PHE A O 1
ATOM 851 N N . GLY A 1 106 ? -7.855 -0.513 1.506 1 85.56 106 GLY A N 1
ATOM 852 C CA . GLY A 1 106 ? -8.805 -1.484 0.992 1 85.56 106 GLY A CA 1
ATOM 853 C C . GLY A 1 106 ? -9.078 -1.326 -0.492 1 85.56 106 GLY A C 1
ATOM 854 O O . GLY A 1 106 ? -9.031 -2.303 -1.244 1 85.56 106 GLY A O 1
ATOM 855 N N . ASN A 1 107 ? -9.305 -0.195 -0.844 1 83.44 107 ASN A N 1
ATOM 856 C CA . ASN A 1 107 ? -9.664 0.092 -2.227 1 83.44 107 ASN A CA 1
ATOM 857 C C . ASN A 1 107 ? -8.516 -0.2 -3.182 1 83.44 107 ASN A C 1
ATOM 859 O O . ASN A 1 107 ? -8.727 -0.688 -4.293 1 83.44 107 ASN A O 1
ATOM 863 N N . LYS A 1 108 ? -7.379 0.116 -2.729 1 82.25 108 LYS A N 1
ATOM 864 C CA . LYS A 1 108 ? -6.199 -0.023 -3.576 1 82.25 108 LYS A CA 1
ATOM 865 C C . LYS A 1 108 ? -5.871 -1.492 -3.824 1 82.25 108 LYS A C 1
ATOM 867 O O . LYS A 1 108 ? -5.473 -1.866 -4.93 1 82.25 108 LYS A O 1
ATOM 872 N N . TRP A 1 109 ? -6.125 -2.299 -2.859 1 88.25 109 TRP A N 1
ATOM 873 C CA . TRP A 1 109 ? -5.605 -3.66 -2.936 1 88.25 109 TRP A CA 1
ATOM 874 C C . TRP A 1 109 ? -6.719 -4.652 -3.238 1 88.25 109 TRP A C 1
ATOM 876 O O . TRP A 1 109 ? -6.469 -5.73 -3.783 1 88.25 109 TRP A O 1
ATOM 886 N N . GLU A 1 110 ? -7.887 -4.367 -2.986 1 93.06 110 GLU A N 1
ATOM 887 C CA . GLU A 1 110 ? -8.969 -5.34 -3.035 1 93.06 110 GLU A CA 1
ATOM 888 C C . GLU A 1 110 ? -9.219 -5.82 -4.461 1 93.06 110 GLU A C 1
ATOM 890 O O . GLU A 1 110 ? -9.266 -7.027 -4.719 1 93.06 110 GLU A O 1
ATOM 895 N N . LYS A 1 111 ? -9.32 -4.914 -5.355 1 91.75 111 LYS A N 1
ATOM 896 C CA . LYS A 1 111 ? -9.672 -5.273 -6.723 1 91.75 111 LYS A CA 1
ATOM 897 C C . LYS A 1 111 ? -8.602 -6.152 -7.359 1 91.75 111 LYS A C 1
ATOM 899 O O . LYS A 1 111 ? -8.914 -7.184 -7.957 1 91.75 111 LYS A O 1
ATOM 904 N N . SER A 1 112 ? -7.402 -5.742 -7.227 1 92.31 112 SER A N 1
ATOM 905 C CA . SER A 1 112 ? -6.297 -6.512 -7.789 1 92.31 112 SER A CA 1
ATOM 906 C C . SER A 1 112 ? -6.207 -7.898 -7.156 1 92.31 112 SER A C 1
ATOM 908 O O . SER A 1 112 ? -6.02 -8.891 -7.855 1 92.31 112 SER A O 1
ATOM 910 N N . THR A 1 113 ? -6.375 -7.988 -5.906 1 95.56 113 THR A N 1
ATOM 911 C CA . THR A 1 113 ? -6.316 -9.266 -5.203 1 95.56 113 THR A CA 1
ATOM 912 C C . THR A 1 113 ? -7.449 -10.188 -5.645 1 95.56 113 THR A C 1
ATOM 914 O O . THR A 1 113 ? -7.238 -11.375 -5.875 1 95.56 113 THR A O 1
ATOM 917 N N . GLN A 1 114 ? -8.633 -9.578 -5.801 1 95.94 114 GLN A N 1
ATOM 918 C CA . GLN A 1 114 ? -9.773 -10.344 -6.27 1 95.94 114 GLN A CA 1
ATOM 919 C C . GLN A 1 114 ? -9.539 -10.883 -7.68 1 95.94 114 GLN A C 1
ATOM 921 O O . GLN A 1 114 ? -9.859 -12.039 -7.969 1 95.94 114 GLN A O 1
ATOM 926 N N . SER A 1 115 ? -9.039 -10.031 -8.445 1 96.12 115 SER A N 1
ATOM 927 C CA . SER A 1 115 ? -8.742 -10.445 -9.82 1 96.12 115 SER A CA 1
ATOM 928 C C . SER A 1 115 ? -7.742 -11.594 -9.852 1 96.12 115 SER A C 1
ATOM 930 O O . SER A 1 115 ? -7.922 -12.555 -10.594 1 96.12 115 SER A O 1
ATOM 932 N N . ASN A 1 116 ? -6.688 -11.492 -9.07 1 96.38 116 ASN A N 1
ATOM 933 C CA . ASN A 1 116 ? -5.691 -12.555 -8.992 1 96.38 116 ASN A CA 1
ATOM 934 C C . ASN A 1 116 ? -6.297 -13.852 -8.477 1 96.38 116 ASN A C 1
ATOM 936 O O . ASN A 1 116 ? -6.004 -14.93 -9 1 96.38 116 ASN A O 1
ATOM 940 N N . LEU A 1 117 ? -7.129 -13.742 -7.5 1 97.44 117 LEU A N 1
ATOM 941 C CA . LEU A 1 117 ? -7.793 -14.914 -6.938 1 97.44 117 LEU A CA 1
ATOM 942 C C . LEU A 1 117 ? -8.664 -15.602 -7.984 1 97.44 117 LEU A C 1
ATOM 944 O O . LEU A 1 117 ? -8.578 -16.828 -8.156 1 97.44 117 LEU A O 1
ATOM 948 N N . GLU A 1 118 ? -9.414 -14.805 -8.648 1 97.62 118 GLU A N 1
ATOM 949 C CA . GLU A 1 118 ? -10.289 -15.336 -9.688 1 97.62 118 GLU A CA 1
ATOM 950 C C . GLU A 1 118 ? -9.484 -16.016 -10.789 1 97.62 118 GLU A C 1
ATOM 952 O O . GLU A 1 118 ? -9.859 -17.094 -11.266 1 97.62 118 GLU A O 1
ATOM 957 N N . GLU A 1 119 ? -8.43 -15.359 -11.18 1 97.56 119 GLU A N 1
ATOM 958 C CA . GLU A 1 119 ? -7.59 -15.953 -12.219 1 97.56 119 GLU A CA 1
ATOM 959 C C . GLU A 1 119 ? -6.965 -17.266 -11.75 1 97.56 119 GLU A C 1
ATOM 961 O O . GLU A 1 119 ? -6.848 -18.219 -12.523 1 97.56 119 GLU A O 1
ATOM 966 N N . ALA A 1 120 ? -6.512 -17.359 -10.531 1 97.75 120 ALA A N 1
ATOM 967 C CA . ALA A 1 120 ? -5.977 -18.609 -9.992 1 97.75 120 ALA A CA 1
ATOM 968 C C . ALA A 1 120 ? -7.012 -19.719 -10.062 1 97.75 120 ALA A C 1
ATOM 970 O O . ALA A 1 120 ? -6.715 -20.812 -10.547 1 97.75 120 ALA A O 1
ATOM 971 N N . ASP A 1 121 ? -8.25 -19.422 -9.664 1 98 121 ASP A N 1
ATOM 972 C CA . ASP A 1 121 ? -9.328 -20.391 -9.695 1 98 121 ASP A CA 1
ATOM 973 C C . ASP A 1 121 ? -9.594 -20.875 -11.117 1 98 121 ASP A C 1
ATOM 975 O O . ASP A 1 121 ? -9.711 -22.078 -11.359 1 98 121 ASP A O 1
ATOM 979 N N . GLU A 1 122 ? -9.672 -19.891 -11.914 1 98.06 122 GLU A N 1
ATOM 980 C CA . GLU A 1 122 ? -9.945 -20.234 -13.312 1 98.06 122 GLU A CA 1
ATOM 981 C C . GLU A 1 122 ? -8.836 -21.094 -13.898 1 98.06 122 GLU A C 1
ATOM 983 O O . GLU A 1 122 ? -9.102 -22.078 -14.602 1 98.06 122 GLU A O 1
ATOM 988 N N . THR A 1 123 ? -7.625 -20.766 -13.656 1 98.38 123 THR A N 1
ATOM 989 C CA . THR A 1 123 ? -6.484 -21.5 -14.188 1 98.38 123 THR A CA 1
ATOM 990 C C . THR A 1 123 ? -6.441 -22.922 -13.625 1 98.38 123 THR A C 1
ATOM 992 O O . THR A 1 123 ? -6.176 -23.875 -14.352 1 98.38 123 THR A O 1
ATOM 995 N N . ILE A 1 124 ? -6.711 -23.047 -12.344 1 98.38 124 ILE A N 1
ATOM 996 C CA . ILE A 1 124 ? -6.758 -24.375 -11.711 1 98.38 124 ILE A CA 1
ATOM 997 C C . ILE A 1 124 ? -7.801 -25.234 -12.414 1 98.38 124 ILE A C 1
ATOM 999 O O . ILE A 1 124 ? -7.523 -26.375 -12.773 1 98.38 124 ILE A O 1
ATOM 1003 N N . GLU A 1 125 ? -8.961 -24.672 -12.633 1 98.12 125 GLU A N 1
ATOM 1004 C CA . GLU A 1 125 ? -10.039 -25.422 -13.289 1 98.12 125 GLU A CA 1
ATOM 1005 C C . GLU A 1 125 ? -9.648 -25.812 -14.711 1 98.12 125 GLU A C 1
ATOM 1007 O O . GLU A 1 125 ? -9.883 -26.953 -15.125 1 98.12 125 GLU A O 1
ATOM 1012 N N . GLU A 1 126 ? -9.086 -24.922 -15.398 1 97.81 126 GLU A N 1
ATOM 1013 C CA . GLU A 1 126 ? -8.641 -25.203 -16.766 1 97.81 126 GLU A CA 1
ATOM 1014 C C . GLU A 1 126 ? -7.625 -26.344 -16.781 1 97.81 126 GLU A C 1
ATOM 1016 O O . GLU A 1 126 ? -7.699 -27.234 -17.625 1 97.81 126 GLU A O 1
ATOM 1021 N N . LEU A 1 127 ? -6.711 -26.312 -15.859 1 98.12 127 LEU A N 1
ATOM 1022 C CA . LEU A 1 127 ? -5.664 -27.328 -15.812 1 98.12 127 LEU A CA 1
ATOM 1023 C C . LEU A 1 127 ? -6.242 -28.688 -15.422 1 98.12 127 LEU A C 1
ATOM 1025 O O . LEU A 1 127 ? -5.84 -29.719 -15.961 1 98.12 127 LEU A O 1
ATOM 1029 N N . LYS A 1 128 ? -7.164 -28.656 -14.492 1 97.81 128 LYS A N 1
ATOM 1030 C CA . LYS A 1 128 ? -7.824 -29.891 -14.109 1 97.81 128 LYS A CA 1
ATOM 1031 C C . LYS A 1 128 ? -8.57 -30.516 -15.289 1 97.81 128 LYS A C 1
ATOM 1033 O O . LYS A 1 128 ? -8.492 -31.719 -15.516 1 97.81 128 LYS A O 1
ATOM 1038 N N . GLN A 1 129 ? -9.25 -29.688 -16.016 1 97.12 129 GLN A N 1
ATOM 1039 C CA . GLN A 1 129 ? -9.977 -30.156 -17.188 1 97.12 129 GLN A CA 1
ATOM 1040 C C . GLN A 1 129 ? -9.016 -30.703 -18.25 1 97.12 129 GLN A C 1
ATOM 1042 O O . GLN A 1 129 ? -9.273 -31.75 -18.844 1 97.12 129 GLN A O 1
ATOM 1047 N N . LEU A 1 130 ? -7.965 -29.969 -18.453 1 96.62 130 LEU A N 1
ATOM 1048 C CA . LEU A 1 130 ? -6.961 -30.422 -19.422 1 96.62 130 LEU A CA 1
ATOM 1049 C C . LEU A 1 130 ? -6.391 -31.766 -19.031 1 96.62 130 LEU A C 1
ATOM 1051 O O . LEU A 1 130 ? -6.215 -32.656 -19.875 1 96.62 130 LEU A O 1
ATOM 1055 N N . LYS A 1 131 ? -6.156 -31.938 -17.797 1 96.12 131 LYS A N 1
ATOM 1056 C CA . LYS A 1 131 ? -5.547 -33.156 -17.281 1 96.12 131 LYS A CA 1
ATOM 1057 C C . LYS A 1 131 ? -6.406 -34.375 -17.594 1 96.12 131 LYS A C 1
ATOM 1059 O O . LYS A 1 131 ? -5.883 -35.469 -17.828 1 96.12 131 LYS A O 1
ATOM 1064 N N . GLU A 1 132 ? -7.676 -34.219 -17.625 1 93.88 132 GLU A N 1
ATOM 1065 C CA . GLU A 1 132 ? -8.609 -35.312 -17.875 1 93.88 132 GLU A CA 1
ATOM 1066 C C . GLU A 1 132 ? -8.422 -35.875 -19.266 1 93.88 132 GLU A C 1
ATOM 1068 O O . GLU A 1 132 ? -8.711 -37.062 -19.5 1 93.88 132 GLU A O 1
ATOM 1073 N N . GLY A 1 133 ? -7.953 -35.156 -20.141 1 89.69 133 GLY A N 1
ATOM 1074 C CA . GLY A 1 133 ? -7.852 -35.594 -21.531 1 89.69 133 GLY A CA 1
ATOM 1075 C C . GLY A 1 133 ? -6.426 -35.875 -21.953 1 89.69 133 GLY A C 1
ATOM 1076 O O . GLY A 1 133 ? -6.156 -36.094 -23.141 1 89.69 133 GLY A O 1
ATOM 1077 N N . VAL A 1 134 ? -5.539 -35.812 -21 1 92.06 134 VAL A N 1
ATOM 1078 C CA . VAL A 1 134 ? -4.125 -35.938 -21.344 1 92.06 134 VAL A CA 1
ATOM 1079 C C . VAL A 1 134 ? -3.605 -37.281 -20.906 1 92.06 134 VAL A C 1
ATOM 1081 O O . VAL A 1 134 ? -3.959 -37.781 -19.844 1 92.06 134 VAL A O 1
ATOM 1084 N N . ASP A 1 135 ? -2.809 -37.969 -21.766 1 91.88 135 ASP A N 1
ATOM 1085 C CA . ASP A 1 135 ? -2.215 -39.281 -21.453 1 91.88 135 ASP A CA 1
ATOM 1086 C C . ASP A 1 135 ? -0.701 -39.156 -21.281 1 91.88 135 ASP A C 1
ATOM 1088 O O . ASP A 1 135 ? -0.037 -40.125 -20.891 1 91.88 135 ASP A O 1
ATOM 1092 N N . ASP A 1 136 ? -0.116 -38.062 -21.469 1 94.25 136 ASP A N 1
ATOM 1093 C CA . ASP A 1 136 ? 1.312 -37.812 -21.328 1 94.25 136 ASP A CA 1
ATOM 1094 C C . ASP A 1 136 ? 1.699 -37.656 -19.859 1 94.25 136 ASP A C 1
ATOM 1096 O O . ASP A 1 136 ? 1.322 -36.688 -19.203 1 94.25 136 ASP A O 1
ATOM 1100 N N . SER A 1 137 ? 2.488 -38.625 -19.391 1 95.12 137 SER A N 1
ATOM 1101 C CA . SER A 1 137 ? 2.832 -38.656 -17.984 1 95.12 137 SER A CA 1
ATOM 1102 C C . SER A 1 137 ? 3.621 -37.438 -17.547 1 95.12 137 SER A C 1
ATOM 1104 O O . SER A 1 137 ? 3.447 -36.938 -16.438 1 95.12 137 SER A O 1
ATOM 1106 N N . GLU A 1 138 ? 4.449 -36.969 -18.391 1 95.56 138 GLU A N 1
ATOM 1107 C CA . GLU A 1 138 ? 5.238 -35.781 -18.078 1 95.56 138 GLU A CA 1
ATOM 1108 C C . GLU A 1 138 ? 4.348 -34.562 -17.922 1 95.56 138 GLU A C 1
ATOM 1110 O O . GLU A 1 138 ? 4.516 -33.781 -16.984 1 95.56 138 GLU A O 1
ATOM 1115 N N . LEU A 1 139 ? 3.43 -34.406 -18.875 1 96.12 139 LEU A N 1
ATOM 1116 C CA . LEU A 1 139 ? 2.51 -33.281 -18.812 1 96.12 139 LEU A CA 1
ATOM 1117 C C . LEU A 1 139 ? 1.612 -33.375 -17.578 1 96.12 139 LEU A C 1
ATOM 1119 O O . LEU A 1 139 ? 1.352 -32.375 -16.922 1 96.12 139 LEU A O 1
ATOM 1123 N N . ILE A 1 140 ? 1.182 -34.531 -17.266 1 97.06 140 ILE A N 1
ATOM 1124 C CA . ILE A 1 140 ? 0.325 -34.719 -16.094 1 97.06 140 ILE A CA 1
ATOM 1125 C C . ILE A 1 140 ? 1.066 -34.312 -14.828 1 97.06 140 ILE A C 1
ATOM 1127 O O . ILE A 1 140 ? 0.507 -33.625 -13.977 1 97.06 140 ILE A O 1
ATOM 1131 N N . GLU A 1 141 ? 2.295 -34.688 -14.758 1 96.56 141 GLU A N 1
ATOM 1132 C CA . GLU A 1 141 ? 3.105 -34.312 -13.602 1 96.56 141 GLU A CA 1
ATOM 1133 C C . GLU A 1 141 ? 3.281 -32.812 -13.492 1 96.56 141 GLU A C 1
ATOM 1135 O O . GLU A 1 141 ? 3.186 -32.25 -12.398 1 96.56 141 GLU A O 1
ATOM 1140 N N . ARG A 1 142 ? 3.535 -32.219 -14.594 1 96 142 ARG A N 1
ATOM 1141 C CA . ARG A 1 142 ? 3.697 -30.766 -14.625 1 96 142 ARG A CA 1
ATOM 1142 C C . ARG A 1 142 ? 2.408 -30.062 -14.211 1 96 142 ARG A C 1
ATOM 1144 O O . ARG A 1 142 ? 2.434 -29.125 -13.414 1 96 142 ARG A O 1
ATOM 1151 N N . ILE A 1 143 ? 1.33 -30.5 -14.75 1 97.5 143 ILE A N 1
ATOM 1152 C CA . ILE A 1 143 ? 0.026 -29.922 -14.438 1 97.5 143 ILE A CA 1
ATOM 1153 C C . ILE A 1 143 ? -0.246 -30.047 -12.938 1 97.5 143 ILE A C 1
ATOM 1155 O O . ILE A 1 143 ? -0.673 -29.078 -12.297 1 97.5 143 ILE A O 1
ATOM 1159 N N . ASP A 1 144 ? 0.059 -31.188 -12.367 1 97.38 144 ASP A N 1
ATOM 1160 C CA . ASP A 1 144 ? -0.189 -31.406 -10.945 1 97.38 144 ASP A CA 1
ATOM 1161 C C . ASP A 1 144 ? 0.649 -30.453 -10.086 1 97.38 144 ASP A C 1
ATOM 1163 O O . ASP A 1 144 ? 0.147 -29.875 -9.125 1 97.38 144 ASP A O 1
ATOM 1167 N N . LYS A 1 145 ? 1.877 -30.344 -10.469 1 96.94 145 LYS A N 1
ATOM 1168 C CA . LYS A 1 145 ? 2.77 -29.438 -9.742 1 96.94 145 LYS A CA 1
ATOM 1169 C C . LYS A 1 145 ? 2.26 -28 -9.797 1 96.94 145 LYS A C 1
ATOM 1171 O O . LYS A 1 145 ? 2.26 -27.297 -8.781 1 96.94 145 LYS A O 1
ATOM 1176 N N . ASP A 1 146 ? 1.817 -27.609 -10.969 1 97.19 146 ASP A N 1
ATOM 1177 C CA . ASP A 1 146 ? 1.398 -26.219 -11.133 1 97.19 146 ASP A CA 1
ATOM 1178 C C . ASP A 1 146 ? 0.034 -25.984 -10.484 1 97.19 146 ASP A C 1
ATOM 1180 O O . ASP A 1 146 ? -0.25 -24.875 -10.023 1 97.19 146 ASP A O 1
ATOM 1184 N N . ILE A 1 147 ? -0.801 -26.984 -10.438 1 97.81 147 ILE A N 1
ATOM 1185 C CA . ILE A 1 147 ? -2.047 -26.859 -9.688 1 97.81 147 ILE A CA 1
ATOM 1186 C C . ILE A 1 147 ? -1.741 -26.625 -8.211 1 97.81 147 ILE A C 1
ATOM 1188 O O . ILE A 1 147 ? -2.385 -25.797 -7.559 1 97.81 147 ILE A O 1
ATOM 1192 N N . ASP A 1 148 ? -0.722 -27.312 -7.715 1 96.75 148 ASP A N 1
ATOM 1193 C CA . ASP A 1 148 ? -0.316 -27.094 -6.328 1 96.75 148 ASP A CA 1
ATOM 1194 C C . ASP A 1 148 ? 0.155 -25.656 -6.109 1 96.75 148 ASP A C 1
ATOM 1196 O O . ASP A 1 148 ? -0.209 -25.031 -5.113 1 96.75 148 ASP A O 1
ATOM 1200 N N . ARG A 1 149 ? 0.938 -25.188 -7.012 1 95.94 149 ARG A N 1
ATOM 1201 C CA . ARG A 1 149 ? 1.409 -23.812 -6.941 1 95.94 149 ARG A CA 1
ATOM 1202 C C . ARG A 1 149 ? 0.24 -22.828 -6.941 1 95.94 149 ARG A C 1
ATOM 1204 O O . ARG A 1 149 ? 0.222 -21.875 -6.164 1 95.94 149 ARG A O 1
ATOM 1211 N N . LEU A 1 150 ? -0.673 -23.078 -7.793 1 97.5 150 LEU A N 1
ATOM 1212 C CA . LEU A 1 150 ? -1.817 -22.188 -7.945 1 97.5 150 LEU A CA 1
ATOM 1213 C C . LEU A 1 150 ? -2.732 -22.266 -6.727 1 97.5 150 LEU A C 1
ATOM 1215 O O . LEU A 1 150 ? -3.346 -21.266 -6.344 1 97.5 150 LEU A O 1
ATOM 1219 N N . GLN A 1 151 ? -2.83 -23.438 -6.164 1 97.19 151 GLN A N 1
ATOM 1220 C CA . GLN A 1 151 ? -3.598 -23.562 -4.93 1 97.19 151 GLN A CA 1
ATOM 1221 C C . GLN A 1 151 ? -2.969 -22.75 -3.803 1 97.19 151 GLN A C 1
ATOM 1223 O O . GLN A 1 151 ? -3.678 -22.125 -3.014 1 97.19 151 GLN A O 1
ATOM 1228 N N . TYR A 1 152 ? -1.686 -22.828 -3.744 1 96.31 152 TYR A N 1
ATOM 1229 C CA . TYR A 1 152 ? -0.99 -21.969 -2.785 1 96.31 152 TYR A CA 1
ATOM 1230 C C . TYR A 1 152 ? -1.303 -20.5 -3.033 1 96.31 152 TYR A C 1
ATOM 1232 O O . TYR A 1 152 ? -1.608 -19.75 -2.098 1 96.31 152 TYR A O 1
ATOM 1240 N N . ALA A 1 153 ? -1.225 -20.094 -4.27 1 95.69 153 ALA A N 1
ATOM 1241 C CA . ALA A 1 153 ? -1.544 -18.719 -4.641 1 95.69 153 ALA A CA 1
ATOM 1242 C C . ALA A 1 153 ? -2.969 -18.344 -4.23 1 95.69 153 ALA A C 1
ATOM 1244 O O . ALA A 1 153 ? -3.211 -17.266 -3.686 1 95.69 153 ALA A O 1
ATOM 1245 N N . ARG A 1 154 ? -3.812 -19.234 -4.539 1 96.69 154 ARG A N 1
ATOM 1246 C CA . ARG A 1 154 ? -5.215 -19.031 -4.188 1 96.69 154 ARG A CA 1
ATOM 1247 C C . ARG A 1 154 ? -5.379 -18.828 -2.686 1 96.69 154 ARG A C 1
ATOM 1249 O O . ARG A 1 154 ? -6.082 -17.922 -2.248 1 96.69 154 ARG A O 1
ATOM 1256 N N . ASP A 1 155 ? -4.738 -19.656 -1.908 1 96.62 155 ASP A N 1
ATOM 1257 C CA . ASP A 1 155 ? -4.805 -19.547 -0.454 1 96.62 155 ASP A CA 1
ATOM 1258 C C . ASP A 1 155 ? -4.234 -18.219 0.023 1 96.62 155 ASP A C 1
ATOM 1260 O O . ASP A 1 155 ? -4.801 -17.578 0.916 1 96.62 155 ASP A O 1
ATOM 1264 N N . TYR A 1 156 ? -3.229 -17.844 -0.548 1 96.38 156 TYR A N 1
ATOM 1265 C CA . TYR A 1 156 ? -2.602 -16.578 -0.209 1 96.38 156 TYR A CA 1
ATOM 1266 C C . TYR A 1 156 ? -3.535 -15.414 -0.514 1 96.38 156 TYR A C 1
ATOM 1268 O O . TYR A 1 156 ? -3.707 -14.516 0.314 1 96.38 156 TYR A O 1
ATOM 1276 N N . TYR A 1 157 ? -4.133 -15.398 -1.685 1 96.75 157 TYR A N 1
ATOM 1277 C CA . TYR A 1 157 ? -5.02 -14.305 -2.062 1 96.75 157 TYR A CA 1
ATOM 1278 C C . TYR A 1 157 ? -6.266 -14.281 -1.183 1 96.75 157 TYR A C 1
ATOM 1280 O O . TYR A 1 157 ? -6.801 -13.219 -0.878 1 96.75 157 TYR A O 1
ATOM 1288 N N . THR A 1 158 ? -6.711 -15.453 -0.846 1 96.75 158 THR A N 1
ATOM 1289 C CA . THR A 1 158 ? -7.832 -15.531 0.084 1 96.75 158 THR A CA 1
ATOM 1290 C C . THR A 1 158 ? -7.477 -14.883 1.419 1 96.75 158 THR A C 1
ATOM 1292 O O . THR A 1 158 ? -8.258 -14.109 1.966 1 96.75 158 THR A O 1
ATOM 1295 N N . TRP A 1 159 ? -6.359 -15.203 1.882 1 97.06 159 TRP A N 1
ATOM 1296 C CA . TRP A 1 159 ? -5.879 -14.594 3.119 1 97.06 159 TRP A CA 1
ATOM 1297 C C . TRP A 1 159 ? -5.754 -13.086 2.965 1 97.06 159 TRP A C 1
ATOM 1299 O O . TRP A 1 159 ? -6.16 -12.328 3.852 1 97.06 159 TRP A O 1
ATOM 1309 N N . LEU A 1 160 ? -5.133 -12.68 1.911 1 95.38 160 LEU A N 1
ATOM 1310 C CA . LEU A 1 160 ? -4.91 -11.258 1.68 1 95.38 160 LEU A CA 1
ATOM 1311 C C . LEU A 1 160 ? -6.234 -10.5 1.646 1 95.38 160 LEU A C 1
ATOM 1313 O O . LEU A 1 160 ? -6.34 -9.398 2.191 1 95.38 160 LEU A O 1
ATOM 1317 N N . LEU A 1 161 ? -7.242 -11.109 1.029 1 95.81 161 LEU A N 1
ATOM 1318 C CA . LEU A 1 161 ? -8.562 -10.492 1.006 1 95.81 161 LEU A CA 1
ATOM 1319 C C . LEU A 1 161 ? -9.133 -10.367 2.416 1 95.81 161 LEU A C 1
ATOM 1321 O O . LEU A 1 161 ? -9.766 -9.359 2.746 1 95.81 161 LEU A O 1
ATOM 1325 N N . GLN A 1 162 ? -8.898 -11.352 3.168 1 95.88 162 GLN A N 1
ATOM 1326 C CA . GLN A 1 162 ? -9.336 -11.281 4.559 1 95.88 162 GLN A CA 1
ATOM 1327 C C . GLN A 1 162 ? -8.602 -10.172 5.309 1 95.88 162 GLN A C 1
ATOM 1329 O O . GLN A 1 162 ? -9.211 -9.43 6.086 1 95.88 162 GLN A O 1
ATOM 1334 N N . PHE A 1 163 ? -7.34 -10.148 5.109 1 95.75 163 PHE A N 1
ATOM 1335 C CA . PHE A 1 163 ? -6.539 -9.086 5.711 1 95.75 163 PHE A CA 1
ATOM 1336 C C . PHE A 1 163 ? -7.07 -7.715 5.312 1 95.75 163 PHE A C 1
ATOM 1338 O O . PHE A 1 163 ? -7.266 -6.848 6.168 1 95.75 163 PHE A O 1
ATOM 1345 N N . ILE A 1 164 ? -7.309 -7.527 4.047 1 94.62 164 ILE A N 1
ATOM 1346 C CA . ILE A 1 164 ? -7.832 -6.27 3.523 1 94.62 164 ILE A CA 1
ATOM 1347 C C . ILE A 1 164 ? -9.164 -5.941 4.191 1 94.62 164 ILE A C 1
ATOM 1349 O O . ILE A 1 164 ? -9.398 -4.801 4.598 1 94.62 164 ILE A O 1
ATOM 1353 N N . HIS A 1 165 ? -10.008 -6.918 4.328 1 94.94 165 HIS A N 1
ATOM 1354 C CA . HIS A 1 165 ? -11.305 -6.73 4.957 1 94.94 165 HIS A CA 1
ATOM 1355 C C . HIS A 1 165 ? -11.156 -6.297 6.41 1 94.94 165 HIS A C 1
ATOM 1357 O O . HIS A 1 165 ? -11.875 -5.41 6.875 1 94.94 165 HIS A O 1
ATOM 1363 N N . VAL A 1 166 ? -10.25 -6.938 7.125 1 95.25 166 VAL A N 1
ATOM 1364 C CA . VAL A 1 166 ? -10.008 -6.613 8.523 1 95.25 166 VAL A CA 1
ATOM 1365 C C . VAL A 1 166 ? -9.57 -5.156 8.648 1 95.25 166 VAL A C 1
ATOM 1367 O O . VAL A 1 166 ? -9.992 -4.445 9.57 1 95.25 166 VAL A O 1
ATOM 1370 N N . VAL A 1 167 ? -8.789 -4.676 7.738 1 94.44 167 VAL A N 1
ATOM 1371 C CA . VAL A 1 167 ? -8.312 -3.295 7.75 1 94.44 167 VAL A CA 1
ATOM 1372 C C . VAL A 1 167 ? -9.445 -2.352 7.363 1 94.44 167 VAL A C 1
ATOM 1374 O O . VAL A 1 167 ? -9.773 -1.425 8.109 1 94.44 167 VAL A O 1
ATOM 1377 N N . GLU A 1 168 ? -10.133 -2.629 6.336 1 92.94 168 GLU A N 1
ATOM 1378 C CA . GLU A 1 168 ? -11.148 -1.753 5.766 1 92.94 168 GLU A CA 1
ATOM 1379 C C . GLU A 1 168 ? -12.336 -1.599 6.711 1 92.94 168 GLU A C 1
ATOM 1381 O O . GLU A 1 168 ? -12.922 -0.518 6.809 1 92.94 168 GLU A O 1
ATOM 1386 N N . SER A 1 169 ? -12.68 -2.625 7.383 1 93.81 169 SER A N 1
ATOM 1387 C CA . SER A 1 169 ? -13.844 -2.604 8.266 1 93.81 169 SER A CA 1
ATOM 1388 C C . SER A 1 169 ? -13.547 -1.847 9.555 1 93.81 169 SER A C 1
ATOM 1390 O O . SER A 1 169 ? -14.461 -1.505 10.305 1 93.81 169 SER A O 1
ATOM 1392 N N . GLY A 1 170 ? -12.289 -1.686 9.836 1 93.5 170 GLY A N 1
ATOM 1393 C CA . GLY A 1 170 ? -11.883 -1.057 11.086 1 93.5 170 GLY A CA 1
ATOM 1394 C C . GLY A 1 170 ? -11.617 -2.055 12.195 1 93.5 170 GLY A C 1
ATOM 1395 O O . GLY A 1 170 ? -11.234 -1.67 13.305 1 93.5 170 GLY A O 1
ATOM 1396 N N . GLU A 1 171 ? -11.805 -3.359 11.938 1 94.88 171 GLU A N 1
ATOM 1397 C CA . GLU A 1 171 ? -11.516 -4.398 12.914 1 94.88 171 GLU A CA 1
ATOM 1398 C C . GLU A 1 171 ? -10.047 -4.363 13.336 1 94.88 171 GLU A C 1
ATOM 1400 O O . GLU A 1 171 ? -9.695 -4.801 14.438 1 94.88 171 GLU A O 1
ATOM 1405 N N . ILE A 1 172 ? -9.195 -3.848 12.492 1 94.81 172 ILE A N 1
ATOM 1406 C CA . ILE A 1 172 ? -7.762 -3.777 12.758 1 94.81 172 ILE A CA 1
ATOM 1407 C C . ILE A 1 172 ? -7.512 -2.955 14.023 1 94.81 172 ILE A C 1
ATOM 1409 O O . ILE A 1 172 ? -6.516 -3.16 14.719 1 94.81 172 ILE A O 1
ATOM 1413 N N . PHE A 1 173 ? -8.391 -1.989 14.344 1 95.75 173 PHE A N 1
ATOM 1414 C CA . PHE A 1 173 ? -8.203 -1.102 15.484 1 95.75 173 PHE A CA 1
ATOM 1415 C C . PHE A 1 173 ? -8.383 -1.856 16.797 1 95.75 173 PHE A C 1
ATOM 1417 O O . PHE A 1 173 ? -7.988 -1.372 17.859 1 95.75 173 PHE A O 1
ATOM 1424 N N . LYS A 1 174 ? -9.023 -3.025 16.75 1 93.94 174 LYS A N 1
ATOM 1425 C CA . LYS A 1 174 ? -9.094 -3.891 17.922 1 93.94 174 LYS A CA 1
ATOM 1426 C C . LYS A 1 174 ? -7.73 -4.496 18.234 1 93.94 174 LYS A C 1
ATOM 1428 O O . LYS A 1 174 ? -7.406 -4.734 19.406 1 93.94 174 LYS A O 1
ATOM 1433 N N . TYR A 1 175 ? -6.934 -4.711 17.203 1 92.19 175 TYR A N 1
ATOM 1434 C CA . TYR A 1 175 ? -5.641 -5.375 17.344 1 92.19 175 TYR A CA 1
ATOM 1435 C C . TYR A 1 175 ? -4.516 -4.355 17.469 1 92.19 175 TYR A C 1
ATOM 1437 O O . TYR A 1 175 ? -3.496 -4.625 18.109 1 92.19 175 TYR A O 1
ATOM 1445 N N . VAL A 1 176 ? -4.668 -3.32 16.75 1 94.5 176 VAL A N 1
ATOM 1446 C CA . VAL A 1 176 ? -3.77 -2.174 16.828 1 94.5 176 VAL A CA 1
ATOM 1447 C C . VAL A 1 176 ? -4.562 -0.924 17.219 1 94.5 176 VAL A C 1
ATOM 1449 O O . VAL A 1 176 ? -4.934 -0.129 16.344 1 94.5 176 VAL A O 1
ATOM 1452 N N . PRO A 1 177 ? -4.668 -0.652 18.438 1 94.12 177 PRO A N 1
ATOM 1453 C CA . PRO A 1 177 ? -5.551 0.428 18.891 1 94.12 177 PRO A CA 1
ATOM 1454 C C . PRO A 1 177 ? -4.988 1.814 18.578 1 94.12 177 PRO A C 1
ATOM 1456 O O . PRO A 1 177 ? -3.773 2.016 18.625 1 94.12 177 PRO A O 1
ATOM 1459 N N . LYS A 1 178 ? -5.879 2.662 18.312 1 92.56 178 LYS A N 1
ATOM 1460 C CA . LYS A 1 178 ? -5.508 4.062 18.141 1 92.56 178 LYS A CA 1
ATOM 1461 C C . LYS A 1 178 ? -5.004 4.66 19.453 1 92.56 178 LYS A C 1
ATOM 1463 O O . LYS A 1 178 ? -5.398 4.215 20.531 1 92.56 178 LYS A O 1
ATOM 1468 N N . PRO A 1 179 ? -4.164 5.582 19.266 1 88.06 179 PRO A N 1
ATOM 1469 C CA . PRO A 1 179 ? -3.799 6.285 20.5 1 88.06 179 PRO A CA 1
ATOM 1470 C C . PRO A 1 179 ? -4.984 7.004 21.141 1 88.06 179 PRO A C 1
ATOM 1472 O O . PRO A 1 179 ? -5.895 7.445 20.438 1 88.06 179 PRO A O 1
ATOM 1475 N N . PRO A 1 180 ? -4.965 7.055 22.438 1 78.06 180 PRO A N 1
ATOM 1476 C CA . PRO A 1 180 ? -6.062 7.75 23.109 1 78.06 180 PRO A CA 1
ATOM 1477 C C . PRO A 1 180 ? -6.156 9.227 22.719 1 78.06 180 PRO A C 1
ATOM 1479 O O . PRO A 1 180 ? -5.133 9.859 22.453 1 78.06 180 PRO A O 1
ATOM 1482 N N . LYS A 1 181 ? -7.344 9.594 22.531 1 67.38 181 LYS A N 1
ATOM 1483 C CA . LYS A 1 181 ? -7.574 11 22.234 1 67.38 181 LYS A CA 1
ATOM 1484 C C . LYS A 1 181 ? -7.082 11.883 23.391 1 67.38 181 LYS A C 1
ATOM 1486 O O . LYS A 1 181 ? -7.27 11.555 24.562 1 67.38 181 LYS A O 1
ATOM 1491 N N . ARG A 1 182 ? -6.133 12.852 23.047 1 58.34 182 ARG A N 1
ATOM 1492 C CA . ARG A 1 182 ? -5.707 13.805 24.062 1 58.34 182 ARG A CA 1
ATOM 1493 C C . ARG A 1 182 ? -6.84 14.758 24.438 1 58.34 182 ARG A C 1
ATOM 1495 O O . ARG A 1 182 ? -7.727 15.023 23.625 1 58.34 182 ARG A O 1
ATOM 1502 N N . MET B 1 1 ? -9.102 -36.25 -30.453 1 68.56 1 MET B N 1
ATOM 1503 C CA . MET B 1 1 ? -8.336 -36.031 -29.219 1 68.56 1 MET B CA 1
ATOM 1504 C C . MET B 1 1 ? -7.148 -35.094 -29.484 1 68.56 1 MET B C 1
ATOM 1506 O O . MET B 1 1 ? -6.48 -35.219 -30.5 1 68.56 1 MET B O 1
ATOM 1510 N N . PRO B 1 2 ? -7.102 -33.969 -28.656 1 80.12 2 PRO B N 1
ATOM 1511 C CA . PRO B 1 2 ? -5.969 -33.094 -28.969 1 80.12 2 PRO B CA 1
ATOM 1512 C C . PRO B 1 2 ? -4.629 -33.844 -28.938 1 80.12 2 PRO B C 1
ATOM 1514 O O . PRO B 1 2 ? -4.473 -34.812 -28.203 1 80.12 2 PRO B O 1
ATOM 1517 N N . SER B 1 3 ? -3.826 -33.531 -29.875 1 88.81 3 SER B N 1
ATOM 1518 C CA . SER B 1 3 ? -2.477 -34.094 -29.875 1 88.81 3 SER B CA 1
ATOM 1519 C C . SER B 1 3 ? -1.707 -33.688 -28.625 1 88.81 3 SER B C 1
ATOM 1521 O O . SER B 1 3 ? -2.129 -32.812 -27.891 1 88.81 3 SER B O 1
ATOM 1523 N N . ASN B 1 4 ? -0.714 -34.438 -28.344 1 89.38 4 ASN B N 1
ATOM 1524 C CA . ASN B 1 4 ? 0.149 -34.125 -27.219 1 89.38 4 ASN B CA 1
ATOM 1525 C C . ASN B 1 4 ? 0.708 -32.719 -27.297 1 89.38 4 ASN B C 1
ATOM 1527 O O . ASN B 1 4 ? 0.756 -32 -26.281 1 89.38 4 ASN B O 1
ATOM 1531 N N . GLU B 1 5 ? 1.056 -32.344 -28.469 1 91.25 5 GLU B N 1
ATOM 1532 C CA . GLU B 1 5 ? 1.563 -30.984 -28.703 1 91.25 5 GLU B CA 1
ATOM 1533 C C . GLU B 1 5 ? 0.499 -29.938 -28.406 1 91.25 5 GLU B C 1
ATOM 1535 O O . GLU B 1 5 ? 0.799 -28.891 -27.828 1 91.25 5 GLU B O 1
ATOM 1540 N N . GLU B 1 6 ? -0.665 -30.234 -28.781 1 92.69 6 GLU B N 1
ATOM 1541 C CA . GLU B 1 6 ? -1.774 -29.328 -28.516 1 92.69 6 GLU B CA 1
ATOM 1542 C C . GLU B 1 6 ? -2.051 -29.219 -27.016 1 92.69 6 GLU B C 1
ATOM 1544 O O . GLU B 1 6 ? -2.355 -28.125 -26.516 1 92.69 6 GLU B O 1
ATOM 1549 N N . ASN B 1 7 ? -1.949 -30.344 -26.344 1 94.88 7 ASN B N 1
ATOM 1550 C CA . ASN B 1 7 ? -2.17 -30.344 -24.906 1 94.88 7 ASN B CA 1
ATOM 1551 C C . ASN B 1 7 ? -1.112 -29.516 -24.172 1 94.88 7 ASN B C 1
ATOM 1553 O O . ASN B 1 7 ? -1.433 -28.766 -23.25 1 94.88 7 ASN B O 1
ATOM 1557 N N . TRP B 1 8 ? 0.139 -29.641 -24.609 1 95.44 8 TRP B N 1
ATOM 1558 C CA . TRP B 1 8 ? 1.215 -28.844 -24.031 1 95.44 8 TRP B CA 1
ATOM 1559 C C . TRP B 1 8 ? 0.994 -27.359 -24.297 1 95.44 8 TRP B C 1
ATOM 1561 O O . TRP B 1 8 ? 1.229 -26.531 -23.422 1 95.44 8 TRP B O 1
ATOM 1571 N N . ALA B 1 9 ? 0.555 -27.094 -25.469 1 95.44 9 ALA B N 1
ATOM 1572 C CA . ALA B 1 9 ? 0.292 -25.688 -25.828 1 95.44 9 ALA B CA 1
ATOM 1573 C C . ALA B 1 9 ? -0.816 -25.109 -24.969 1 95.44 9 ALA B C 1
ATOM 1575 O O . ALA B 1 9 ? -0.725 -23.953 -24.531 1 95.44 9 ALA B O 1
ATOM 1576 N N . LYS B 1 10 ? -1.842 -25.844 -24.766 1 95.62 10 LYS B N 1
ATOM 1577 C CA . LYS B 1 10 ? -2.943 -25.391 -23.922 1 95.62 10 LYS B CA 1
ATOM 1578 C C . LYS B 1 10 ? -2.479 -25.172 -22.484 1 95.62 10 LYS B C 1
ATOM 1580 O O . LYS B 1 10 ? -2.877 -24.203 -21.844 1 95.62 10 LYS B O 1
ATOM 1585 N N . TYR B 1 11 ? -1.68 -26.094 -22.047 1 96.88 11 TYR B N 1
ATOM 1586 C CA . TYR B 1 11 ? -1.094 -25.969 -20.719 1 96.88 11 TYR B CA 1
ATOM 1587 C C . TYR B 1 11 ? -0.298 -24.672 -20.594 1 96.88 11 TYR B C 1
ATOM 1589 O O . TYR B 1 11 ? -0.532 -23.891 -19.672 1 96.88 11 TYR B O 1
ATOM 1597 N N . GLU B 1 12 ? 0.539 -24.453 -21.5 1 95.44 12 GLU B N 1
ATOM 1598 C CA . GLU B 1 12 ? 1.395 -23.266 -21.484 1 95.44 12 GLU B CA 1
ATOM 1599 C C . GLU B 1 12 ? 0.569 -21.984 -21.562 1 95.44 12 GLU B C 1
ATOM 1601 O O . GLU B 1 12 ? 0.884 -21 -20.906 1 95.44 12 GLU B O 1
ATOM 1606 N N . GLU B 1 13 ? -0.42 -22.031 -22.312 1 96.31 13 GLU B N 1
ATOM 1607 C CA . GLU B 1 13 ? -1.305 -20.875 -22.469 1 96.31 13 GLU B CA 1
ATOM 1608 C C . GLU B 1 13 ? -2.008 -20.547 -21.156 1 96.31 13 GLU B C 1
ATOM 1610 O O . GLU B 1 13 ? -2.141 -19.375 -20.781 1 96.31 13 GLU B O 1
ATOM 1615 N N . SER B 1 14 ? -2.465 -21.547 -20.453 1 97.06 14 SER B N 1
ATOM 1616 C CA . SER B 1 14 ? -3.148 -21.344 -19.172 1 97.06 14 SER B CA 1
ATOM 1617 C C . SER B 1 14 ? -2.219 -20.719 -18.141 1 97.06 14 SER B C 1
ATOM 1619 O O . SER B 1 14 ? -2.6 -19.781 -17.453 1 97.06 14 SER B O 1
ATOM 1621 N N . ILE B 1 15 ? -1.027 -21.219 -18.109 1 96.62 15 ILE B N 1
ATOM 1622 C CA . ILE B 1 15 ? -0.05 -20.719 -17.156 1 96.62 15 ILE B CA 1
ATOM 1623 C C . ILE B 1 15 ? 0.314 -19.266 -17.516 1 96.62 15 ILE B C 1
ATOM 1625 O O . ILE B 1 15 ? 0.389 -18.406 -16.625 1 96.62 15 ILE B O 1
ATOM 1629 N N . GLU B 1 16 ? 0.486 -19.047 -18.766 1 95.12 16 GLU B N 1
ATOM 1630 C CA . GLU B 1 16 ? 0.84 -17.719 -19.234 1 95.12 16 GLU B CA 1
ATOM 1631 C C . GLU B 1 16 ? -0.258 -16.703 -18.906 1 95.12 16 GLU B C 1
ATOM 1633 O O . GLU B 1 16 ? 0.03 -15.562 -18.562 1 95.12 16 GLU B O 1
ATOM 1638 N N . LYS B 1 17 ? -1.419 -17.109 -19.031 1 95.75 17 LYS B N 1
ATOM 1639 C CA . LYS B 1 17 ? -2.537 -16.234 -18.688 1 95.75 17 LYS B CA 1
ATOM 1640 C C . LYS B 1 17 ? -2.482 -15.812 -17.234 1 95.75 17 LYS B C 1
ATOM 1642 O O . LYS B 1 17 ? -2.668 -14.641 -16.906 1 95.75 17 LYS B O 1
ATOM 1647 N N . PHE B 1 18 ? -2.238 -16.781 -16.406 1 96.69 18 PHE B N 1
ATOM 1648 C CA . PHE B 1 18 ? -2.129 -16.469 -14.992 1 96.69 18 PHE B CA 1
ATOM 1649 C C . PHE B 1 18 ? -0.97 -15.508 -14.734 1 96.69 18 PHE B C 1
ATOM 1651 O O . PHE B 1 18 ? -1.119 -14.523 -14.016 1 96.69 18 PHE B O 1
ATOM 1658 N N . ILE B 1 19 ? 0.124 -15.727 -15.336 1 95.56 19 ILE B N 1
ATOM 1659 C CA . ILE B 1 19 ? 1.312 -14.906 -15.156 1 95.56 19 ILE B CA 1
ATOM 1660 C C . ILE B 1 19 ? 1.015 -13.469 -15.594 1 95.56 19 ILE B C 1
ATOM 1662 O O . ILE B 1 19 ? 1.41 -12.516 -14.922 1 95.56 19 ILE B O 1
ATOM 1666 N N . GLN B 1 20 ? 0.292 -13.328 -16.641 1 94.69 20 GLN B N 1
ATOM 1667 C CA . GLN B 1 20 ? -0.044 -12 -17.156 1 94.69 20 GLN B CA 1
ATOM 1668 C C . GLN B 1 20 ? -0.917 -11.234 -16.172 1 94.69 20 GLN B C 1
ATOM 1670 O O . GLN B 1 20 ? -0.72 -10.031 -15.961 1 94.69 20 GLN B O 1
ATOM 1675 N N . VAL B 1 21 ? -1.81 -11.906 -15.562 1 94.5 21 VAL B N 1
ATOM 1676 C CA . VAL B 1 21 ? -2.732 -11.258 -14.641 1 94.5 21 VAL B CA 1
ATOM 1677 C C . VAL B 1 21 ? -1.982 -10.82 -13.383 1 94.5 21 VAL B C 1
ATOM 1679 O O . VAL B 1 21 ? -2.143 -9.688 -12.922 1 94.5 21 VAL B O 1
ATOM 1682 N N . ILE B 1 22 ? -1.14 -11.688 -12.867 1 92.12 22 ILE B N 1
ATOM 1683 C CA . ILE B 1 22 ? -0.44 -11.32 -11.641 1 92.12 22 ILE B CA 1
ATOM 1684 C C . ILE B 1 22 ? 0.565 -10.211 -11.938 1 92.12 22 ILE B C 1
ATOM 1686 O O . ILE B 1 22 ? 0.76 -9.297 -11.125 1 92.12 22 ILE B O 1
ATOM 1690 N N . ALA B 1 23 ? 1.147 -10.312 -13.141 1 93.38 23 ALA B N 1
ATOM 1691 C CA . ALA B 1 23 ? 2.119 -9.305 -13.547 1 93.38 23 ALA B CA 1
ATOM 1692 C C . ALA B 1 23 ? 1.472 -7.922 -13.625 1 93.38 23 ALA B C 1
ATOM 1694 O O . ALA B 1 23 ? 2.076 -6.922 -13.227 1 93.38 23 ALA B O 1
ATOM 1695 N N . LYS B 1 24 ? 0.3 -7.902 -14.062 1 91.81 24 LYS B N 1
ATOM 1696 C CA . LYS B 1 24 ? -0.428 -6.645 -14.203 1 91.81 24 LYS B CA 1
ATOM 1697 C C . LYS B 1 24 ? -0.707 -6.016 -12.844 1 91.81 24 LYS B C 1
ATOM 1699 O O . LYS B 1 24 ? -0.78 -4.793 -12.719 1 91.81 24 LYS B O 1
ATOM 1704 N N . ASN B 1 25 ? -0.765 -6.828 -11.867 1 89.94 25 ASN B N 1
ATOM 1705 C CA . ASN B 1 25 ? -1.165 -6.34 -10.547 1 89.94 25 ASN B CA 1
ATOM 1706 C C . ASN B 1 25 ? 0.044 -6.074 -9.656 1 89.94 25 ASN B C 1
ATOM 1708 O O . ASN B 1 25 ? -0.109 -5.711 -8.492 1 89.94 25 ASN B O 1
ATOM 1712 N N . MET B 1 26 ? 1.212 -6.16 -10.211 1 88.5 26 MET B N 1
ATOM 1713 C CA . MET B 1 26 ? 2.43 -5.992 -9.422 1 88.5 26 MET B CA 1
ATOM 1714 C C . MET B 1 26 ? 2.738 -4.516 -9.195 1 88.5 26 MET B C 1
ATOM 1716 O O . MET B 1 26 ? 3.562 -4.172 -8.352 1 88.5 26 MET B O 1
ATOM 1720 N N . ASN B 1 27 ? 2.072 -3.725 -9.93 1 84 27 ASN B N 1
ATOM 1721 C CA . ASN B 1 27 ? 2.281 -2.289 -9.781 1 84 27 ASN B CA 1
ATOM 1722 C C . ASN B 1 27 ? 1.953 -1.818 -8.367 1 84 27 ASN B C 1
ATOM 1724 O O . ASN B 1 27 ? 2.502 -0.82 -7.895 1 84 27 ASN B O 1
ATOM 1728 N N . LEU B 1 28 ? 1.106 -2.545 -7.719 1 79.44 28 LEU B N 1
ATOM 1729 C CA . LEU B 1 28 ? 0.747 -2.23 -6.34 1 79.44 28 LEU B CA 1
ATOM 1730 C C . LEU B 1 28 ? 1.973 -2.279 -5.438 1 79.44 28 LEU B C 1
ATOM 1732 O O . LEU B 1 28 ? 2.027 -1.582 -4.422 1 79.44 28 LEU B O 1
ATOM 1736 N N . TYR B 1 29 ? 2.977 -3.027 -5.875 1 79.12 29 TYR B N 1
ATOM 1737 C CA . TYR B 1 29 ? 4.207 -3.146 -5.102 1 79.12 29 TYR B CA 1
ATOM 1738 C C . TYR B 1 29 ? 5.293 -2.232 -5.66 1 79.12 29 TYR B C 1
ATOM 1740 O O . TYR B 1 29 ? 6.445 -2.285 -5.223 1 79.12 29 TYR B O 1
ATOM 1748 N N . GLY B 1 30 ? 4.973 -1.496 -6.684 1 77.81 30 GLY B N 1
ATOM 1749 C CA . GLY B 1 30 ? 5.961 -0.627 -7.301 1 77.81 30 GLY B CA 1
ATOM 1750 C C . GLY B 1 30 ? 6.797 -1.328 -8.359 1 77.81 30 GLY B C 1
ATOM 1751 O O . GLY B 1 30 ? 7.887 -0.866 -8.703 1 77.81 30 GLY B O 1
ATOM 1752 N N . ILE B 1 31 ? 6.309 -2.447 -8.742 1 85.56 31 ILE B N 1
ATOM 1753 C CA . ILE B 1 31 ? 7.016 -3.254 -9.734 1 85.56 31 ILE B CA 1
ATOM 1754 C C . ILE B 1 31 ? 6.316 -3.146 -11.086 1 85.56 31 ILE B C 1
ATOM 1756 O O . ILE B 1 31 ? 5.086 -3.105 -11.148 1 85.56 31 ILE B O 1
ATOM 1760 N N . THR B 1 32 ? 7.152 -3.035 -12.125 1 90.25 32 THR B N 1
ATOM 1761 C CA . THR B 1 32 ? 6.566 -2.953 -13.453 1 90.25 32 THR B CA 1
ATOM 1762 C C . THR B 1 32 ? 6.008 -4.305 -13.883 1 90.25 32 THR B C 1
ATOM 1764 O O . THR B 1 32 ? 6.379 -5.34 -13.328 1 90.25 32 THR B O 1
ATOM 1767 N N . SER B 1 33 ? 5.145 -4.211 -14.867 1 91.69 33 SER B N 1
ATOM 1768 C CA . SER B 1 33 ? 4.539 -5.434 -15.383 1 91.69 33 SER B CA 1
ATOM 1769 C C . SER B 1 33 ? 5.59 -6.352 -16 1 91.69 33 SER B C 1
ATOM 1771 O O . SER B 1 33 ? 5.492 -7.578 -15.891 1 91.69 33 SER B O 1
ATOM 1773 N N . SER B 1 34 ? 6.59 -5.77 -16.594 1 91.38 34 SER B N 1
ATOM 1774 C CA . SER B 1 34 ? 7.652 -6.57 -17.203 1 91.38 34 SER B CA 1
ATOM 1775 C C . SER B 1 34 ? 8.414 -7.367 -16.141 1 91.38 34 SER B C 1
ATOM 1777 O O . SER B 1 34 ? 8.68 -8.555 -16.328 1 91.38 34 SER B O 1
ATOM 1779 N N . VAL B 1 35 ? 8.703 -6.746 -15.102 1 93.38 35 VAL B N 1
ATOM 1780 C CA . VAL B 1 35 ? 9.383 -7.426 -14.008 1 93.38 35 VAL B CA 1
ATOM 1781 C C . VAL B 1 35 ? 8.438 -8.445 -13.367 1 93.38 35 VAL B C 1
ATOM 1783 O O . VAL B 1 35 ? 8.875 -9.516 -12.93 1 93.38 35 VAL B O 1
ATOM 1786 N N . GLY B 1 36 ? 7.164 -8.109 -13.359 1 93.62 36 GLY B N 1
ATOM 1787 C CA . GLY B 1 36 ? 6.164 -9.055 -12.891 1 93.62 36 GLY B CA 1
ATOM 1788 C C . GLY B 1 36 ? 6.125 -10.336 -13.703 1 93.62 36 GLY B C 1
ATOM 1789 O O . GLY B 1 36 ? 5.957 -11.422 -13.148 1 93.62 36 GLY B O 1
ATOM 1790 N N . ARG B 1 37 ? 6.301 -10.195 -14.961 1 93.62 37 ARG B N 1
ATOM 1791 C CA . ARG B 1 37 ? 6.355 -11.375 -15.828 1 93.62 37 ARG B CA 1
ATOM 1792 C C . ARG B 1 37 ? 7.574 -12.227 -15.508 1 93.62 37 ARG B C 1
ATOM 1794 O O . ARG B 1 37 ? 7.496 -13.461 -15.516 1 93.62 37 ARG B O 1
ATOM 1801 N N . LEU B 1 38 ? 8.617 -11.539 -15.312 1 95.12 38 LEU B N 1
ATOM 1802 C CA . LEU B 1 38 ? 9.82 -12.242 -14.883 1 95.12 38 LEU B CA 1
ATOM 1803 C C . LEU B 1 38 ? 9.562 -13.039 -13.609 1 95.12 38 LEU B C 1
ATOM 1805 O O . LEU B 1 38 ? 9.945 -14.203 -13.508 1 95.12 38 LEU B O 1
ATOM 1809 N N . TYR B 1 39 ? 8.938 -12.484 -12.734 1 94.81 39 TYR B N 1
ATOM 1810 C CA . TYR B 1 39 ? 8.594 -13.156 -11.484 1 94.81 39 TYR B CA 1
ATOM 1811 C C . TYR B 1 39 ? 7.727 -14.383 -11.742 1 94.81 39 TYR B C 1
ATOM 1813 O O . TYR B 1 39 ? 7.949 -15.445 -11.156 1 94.81 39 TYR B O 1
ATOM 1821 N N . GLY B 1 40 ? 6.711 -14.156 -12.547 1 94.5 40 GLY B N 1
ATOM 1822 C CA . GLY B 1 40 ? 5.855 -15.273 -12.898 1 94.5 40 GLY B CA 1
ATOM 1823 C C . GLY B 1 40 ? 6.617 -16.438 -13.5 1 94.5 40 GLY B C 1
ATOM 1824 O O . GLY B 1 40 ? 6.367 -17.594 -13.148 1 94.5 40 GLY B O 1
ATOM 1825 N N . ALA B 1 41 ? 7.543 -16.125 -14.375 1 93.81 41 ALA B N 1
ATOM 1826 C CA . ALA B 1 41 ? 8.367 -17.172 -14.992 1 93.81 41 ALA B CA 1
ATOM 1827 C C . ALA B 1 41 ? 9.172 -17.922 -13.938 1 93.81 41 ALA B C 1
ATOM 1829 O O . ALA B 1 41 ? 9.273 -19.156 -13.992 1 93.81 41 ALA B O 1
ATOM 1830 N N . LEU B 1 42 ? 9.688 -17.219 -13.016 1 95.25 42 LEU B N 1
ATOM 1831 C CA . LEU B 1 42 ? 10.477 -17.844 -11.953 1 95.25 42 LEU B CA 1
ATOM 1832 C C . LEU B 1 42 ? 9.586 -18.672 -11.039 1 95.25 42 LEU B C 1
ATOM 1834 O O . LEU B 1 42 ? 9.984 -19.75 -10.594 1 95.25 42 LEU B O 1
ATOM 1838 N N . TYR B 1 43 ? 8.422 -18.188 -10.82 1 95.44 43 TYR B N 1
ATOM 1839 C CA . TYR B 1 43 ? 7.512 -18.875 -9.914 1 95.44 43 TYR B CA 1
ATOM 1840 C C . TYR B 1 43 ? 7.137 -20.25 -10.453 1 95.44 43 TYR B C 1
ATOM 1842 O O . TYR B 1 43 ? 7.027 -21.219 -9.688 1 95.44 43 TYR B O 1
ATOM 1850 N N . PHE B 1 44 ? 6.992 -20.359 -11.75 1 95.56 44 PHE B N 1
ATOM 1851 C CA . PHE B 1 44 ? 6.531 -21.609 -12.344 1 95.56 44 PHE B CA 1
ATOM 1852 C C . PHE B 1 44 ? 7.711 -22.438 -12.859 1 95.56 44 PHE B C 1
ATOM 1854 O O . PHE B 1 44 ? 7.52 -23.5 -13.453 1 95.56 44 PHE B O 1
ATOM 1861 N N . ALA B 1 45 ? 8.891 -21.906 -12.609 1 93 45 ALA B N 1
ATOM 1862 C CA . ALA B 1 45 ? 10.07 -22.672 -13.023 1 93 45 ALA B CA 1
ATOM 1863 C C . ALA B 1 45 ? 10.32 -23.844 -12.086 1 93 45 ALA B C 1
ATOM 1865 O O . ALA B 1 45 ? 10.18 -23.719 -10.867 1 93 45 ALA B O 1
ATOM 1866 N N . ASP B 1 46 ? 10.695 -24.891 -12.602 1 90.56 46 ASP B N 1
ATOM 1867 C CA . ASP B 1 46 ? 10.984 -26.078 -11.797 1 90.56 46 ASP B CA 1
ATOM 1868 C C . ASP B 1 46 ? 12.375 -26 -11.18 1 90.56 46 ASP B C 1
ATOM 1870 O O . ASP B 1 46 ? 12.656 -26.672 -10.18 1 90.56 46 ASP B O 1
ATOM 1874 N N . GLN B 1 47 ? 13.219 -25.297 -11.82 1 90.44 47 GLN B N 1
ATOM 1875 C CA . GLN B 1 47 ? 14.594 -25.141 -11.352 1 90.44 47 GLN B CA 1
ATOM 1876 C C . GLN B 1 47 ? 15 -23.672 -11.328 1 90.44 47 GLN B C 1
ATOM 1878 O O . GLN B 1 47 ? 14.477 -22.875 -12.094 1 90.44 47 GLN B O 1
ATOM 1883 N N . PRO B 1 48 ? 15.961 -23.406 -10.383 1 94 48 PRO B N 1
ATOM 1884 C CA . PRO B 1 48 ? 16.484 -22.047 -10.414 1 94 48 PRO B CA 1
ATOM 1885 C C . PRO B 1 48 ? 17.047 -21.656 -11.789 1 94 48 PRO B C 1
ATOM 1887 O O . PRO B 1 48 ? 17.5 -22.516 -12.539 1 94 48 PRO B O 1
ATOM 1890 N N . MET B 1 49 ? 16.969 -20.391 -12.062 1 93.19 49 MET B N 1
ATOM 1891 C CA . MET B 1 49 ? 17.375 -19.906 -13.383 1 93.19 49 MET B CA 1
ATOM 1892 C C . MET B 1 49 ? 18.516 -18.922 -13.281 1 93.19 49 MET B C 1
ATOM 1894 O O . MET B 1 49 ? 18.594 -18.141 -12.328 1 93.19 49 MET B O 1
ATOM 1898 N N . THR B 1 50 ? 19.375 -19.016 -14.258 1 92.38 50 THR B N 1
ATOM 1899 C CA . THR B 1 50 ? 20.375 -17.969 -14.43 1 92.38 50 THR B CA 1
ATOM 1900 C C . THR B 1 50 ? 19.797 -16.797 -15.203 1 92.38 50 THR B C 1
ATOM 1902 O O . THR B 1 50 ? 18.703 -16.875 -15.742 1 92.38 50 THR B O 1
ATOM 1905 N N . LEU B 1 51 ? 20.594 -15.734 -15.227 1 91.5 51 LEU B N 1
ATOM 1906 C CA . LEU B 1 51 ? 20.188 -14.594 -16.031 1 91.5 51 LEU B CA 1
ATOM 1907 C C . LEU B 1 51 ? 20.047 -14.984 -17.5 1 91.5 51 LEU B C 1
ATOM 1909 O O . LEU B 1 51 ? 19.125 -14.531 -18.188 1 91.5 51 LEU B O 1
ATOM 1913 N N . ASP B 1 52 ? 20.859 -15.852 -17.953 1 91.44 52 ASP B N 1
ATOM 1914 C CA . ASP B 1 52 ? 20.797 -16.328 -19.328 1 91.44 52 ASP B CA 1
ATOM 1915 C C . ASP B 1 52 ? 19.547 -17.156 -19.562 1 91.44 52 ASP B C 1
ATOM 1917 O O . ASP B 1 52 ? 18.875 -17.016 -20.594 1 91.44 52 ASP B O 1
ATOM 1921 N N . ASP B 1 53 ? 19.25 -17.984 -18.609 1 91.81 53 ASP B N 1
ATOM 1922 C CA . ASP B 1 53 ? 18.031 -18.781 -18.703 1 91.81 53 ASP B CA 1
ATOM 1923 C C . ASP B 1 53 ? 16.797 -17.891 -18.828 1 91.81 53 ASP B C 1
ATOM 1925 O O . ASP B 1 53 ? 15.922 -18.141 -19.656 1 91.81 53 ASP B O 1
ATOM 1929 N N . MET B 1 54 ? 16.75 -16.875 -18.047 1 92.25 54 MET B N 1
ATOM 1930 C CA . MET B 1 54 ? 15.633 -15.938 -18.016 1 92.25 54 MET B CA 1
ATOM 1931 C C . MET B 1 54 ? 15.508 -15.195 -19.328 1 92.25 54 MET B C 1
ATOM 1933 O O . MET B 1 54 ? 14.398 -15.031 -19.859 1 92.25 54 MET B O 1
ATOM 1937 N N . ARG B 1 55 ? 16.609 -14.734 -19.828 1 92.25 55 ARG B N 1
ATOM 1938 C CA . ARG B 1 55 ? 16.625 -14.047 -21.109 1 92.25 55 ARG B CA 1
ATOM 1939 C C . ARG B 1 55 ? 16.016 -14.906 -22.219 1 92.25 55 ARG B C 1
ATOM 1941 O O . ARG B 1 55 ? 15.188 -14.438 -23 1 92.25 55 ARG B O 1
ATOM 1948 N N . ASP B 1 56 ? 16.328 -16.125 -22.219 1 90.12 56 ASP B N 1
ATOM 1949 C CA . ASP B 1 56 ? 15.844 -17.062 -23.234 1 90.12 56 ASP B CA 1
ATOM 1950 C C . ASP B 1 56 ? 14.352 -17.328 -23.062 1 90.12 56 ASP B C 1
ATOM 1952 O O . ASP B 1 56 ? 13.609 -17.406 -24.047 1 90.12 56 ASP B O 1
ATOM 1956 N N . ALA B 1 57 ? 13.992 -17.406 -21.812 1 86.56 57 ALA B N 1
ATOM 1957 C CA . ALA B 1 57 ? 12.602 -17.75 -21.516 1 86.56 57 ALA B CA 1
ATOM 1958 C C . ALA B 1 57 ? 11.672 -16.562 -21.812 1 86.56 57 ALA B C 1
ATOM 1960 O O . ALA B 1 57 ? 10.539 -16.766 -22.25 1 86.56 57 ALA B O 1
ATOM 1961 N N . LEU B 1 58 ? 12.109 -15.352 -21.641 1 89.25 58 LEU B N 1
ATOM 1962 C CA . LEU B 1 58 ? 11.219 -14.195 -21.688 1 89.25 58 LEU B CA 1
ATOM 1963 C C . LEU B 1 58 ? 11.539 -13.312 -22.891 1 89.25 58 LEU B C 1
ATOM 1965 O O . LEU B 1 58 ? 10.797 -12.367 -23.188 1 89.25 58 LEU B O 1
ATOM 1969 N N . GLU B 1 59 ? 12.516 -13.586 -23.594 1 87.81 59 GLU B N 1
ATOM 1970 C CA . GLU B 1 59 ? 12.922 -12.836 -24.766 1 87.81 59 GLU B CA 1
ATOM 1971 C C . GLU B 1 59 ? 13.141 -11.359 -24.438 1 87.81 59 GLU B C 1
ATOM 1973 O O . GLU B 1 59 ? 12.617 -10.477 -25.125 1 87.81 59 GLU B O 1
ATOM 1978 N N . MET B 1 60 ? 13.844 -11.078 -23.359 1 86.5 60 MET B N 1
ATOM 1979 C CA . MET B 1 60 ? 14.234 -9.742 -22.906 1 86.5 60 MET B CA 1
ATOM 1980 C C . MET B 1 60 ? 15.75 -9.617 -22.828 1 86.5 60 MET B C 1
ATOM 1982 O O . MET B 1 60 ? 16.469 -10.617 -22.922 1 86.5 60 MET B O 1
ATOM 1986 N N . SER B 1 61 ? 16.203 -8.398 -22.719 1 88.75 61 SER B N 1
ATOM 1987 C CA . SER B 1 61 ? 17.641 -8.164 -22.672 1 88.75 61 SER B CA 1
ATOM 1988 C C . SER B 1 61 ? 18.234 -8.617 -21.344 1 88.75 61 SER B C 1
ATOM 1990 O O . SER B 1 61 ? 17.531 -8.719 -20.344 1 88.75 61 SER B O 1
ATOM 1992 N N . LYS B 1 62 ? 19.562 -8.906 -21.406 1 87.62 62 LYS B N 1
ATOM 1993 C CA . LYS B 1 62 ? 20.281 -9.258 -20.188 1 87.62 62 LYS B CA 1
ATOM 1994 C C . LYS B 1 62 ? 20.219 -8.133 -19.172 1 87.62 62 LYS B C 1
ATOM 1996 O O . LYS B 1 62 ? 20.078 -8.375 -17.969 1 87.62 62 LYS B O 1
ATOM 2001 N N . THR B 1 63 ? 20.375 -7.012 -19.609 1 89.62 63 THR B N 1
ATOM 2002 C CA . THR B 1 63 ? 20.312 -5.852 -18.734 1 89.62 63 THR B CA 1
ATOM 2003 C C . THR B 1 63 ? 18.953 -5.785 -18.031 1 89.62 63 THR B C 1
ATOM 2005 O O . THR B 1 63 ? 18.891 -5.594 -16.812 1 89.62 63 THR B O 1
ATOM 2008 N N . SER B 1 64 ? 17.875 -5.945 -18.766 1 90.5 64 SER B N 1
ATOM 2009 C CA . SER B 1 64 ? 16.531 -5.941 -18.219 1 90.5 64 SER B CA 1
ATOM 2010 C C . SER B 1 64 ? 16.344 -7.047 -17.172 1 90.5 64 SER B C 1
ATOM 2012 O O . SER B 1 64 ? 15.766 -6.828 -16.125 1 90.5 64 SER B O 1
ATOM 2014 N N . MET B 1 65 ? 16.922 -8.211 -17.484 1 91.81 65 MET B N 1
ATOM 2015 C CA . MET B 1 65 ? 16.797 -9.352 -16.578 1 91.81 65 MET B CA 1
ATOM 2016 C C . MET B 1 65 ? 17.562 -9.094 -15.281 1 91.81 65 MET B C 1
ATOM 2018 O O . MET B 1 65 ? 17.047 -9.352 -14.188 1 91.81 65 MET B O 1
ATOM 2022 N N . SER B 1 66 ? 18.75 -8.586 -15.422 1 92.38 66 SER B N 1
ATOM 2023 C CA . SER B 1 66 ? 19.562 -8.305 -14.242 1 92.38 66 SER B CA 1
ATOM 2024 C C . SER B 1 66 ? 18.906 -7.266 -13.344 1 92.38 66 SER B C 1
ATOM 2026 O O . SER B 1 66 ? 18.797 -7.457 -12.133 1 92.38 66 SER B O 1
ATOM 2028 N N . THR B 1 67 ? 18.453 -6.297 -13.945 1 94.19 67 THR B N 1
ATOM 2029 C CA . THR B 1 67 ? 17.781 -5.234 -13.195 1 94.19 67 THR B CA 1
ATOM 2030 C C . THR B 1 67 ? 16.5 -5.75 -12.555 1 94.19 67 THR B C 1
ATOM 2032 O O . THR B 1 67 ? 16.203 -5.445 -11.398 1 94.19 67 THR B O 1
ATOM 2035 N N . GLY B 1 68 ? 15.703 -6.508 -13.336 1 94.38 68 GLY B N 1
ATOM 2036 C CA . GLY B 1 68 ? 14.453 -7.059 -12.82 1 94.38 68 GLY B CA 1
ATOM 2037 C C . GLY B 1 68 ? 14.656 -8.008 -11.648 1 94.38 68 GLY B C 1
ATOM 2038 O O . GLY B 1 68 ? 13.961 -7.914 -10.641 1 94.38 68 GLY B O 1
ATOM 2039 N N . VAL B 1 69 ? 15.656 -8.844 -11.781 1 94.12 69 VAL B N 1
ATOM 2040 C CA . VAL B 1 69 ? 15.93 -9.836 -10.742 1 94.12 69 VAL B CA 1
ATOM 2041 C C . VAL B 1 69 ? 16.422 -9.133 -9.484 1 94.12 69 VAL B C 1
ATOM 2043 O O . VAL B 1 69 ? 16.078 -9.523 -8.367 1 94.12 69 VAL B O 1
ATOM 2046 N N . ARG B 1 70 ? 17.25 -8.203 -9.664 1 93.06 70 ARG B N 1
ATOM 2047 C CA . ARG B 1 70 ? 17.734 -7.438 -8.523 1 93.06 70 ARG B CA 1
ATOM 2048 C C . ARG B 1 70 ? 16.594 -6.75 -7.789 1 93.06 70 ARG B C 1
ATOM 2050 O O . ARG B 1 70 ? 16.531 -6.773 -6.559 1 93.06 70 ARG B O 1
ATOM 2057 N N . ALA B 1 71 ? 15.672 -6.145 -8.531 1 91.69 71 ALA B N 1
ATOM 2058 C CA . ALA B 1 71 ? 14.5 -5.508 -7.938 1 91.69 71 ALA B CA 1
ATOM 2059 C C . ALA B 1 71 ? 13.664 -6.516 -7.152 1 91.69 71 ALA B C 1
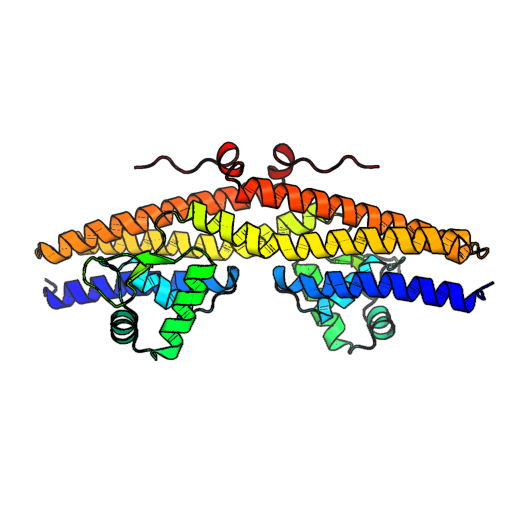ATOM 2061 O O . ALA B 1 71 ? 13.25 -6.242 -6.023 1 91.69 71 ALA B O 1
ATOM 2062 N N . LEU B 1 72 ? 13.461 -7.645 -7.707 1 94.06 72 LEU B N 1
ATOM 2063 C CA . LEU B 1 72 ? 12.688 -8.695 -7.062 1 94.06 72 LEU B CA 1
ATOM 2064 C C . LEU B 1 72 ? 13.391 -9.203 -5.809 1 94.06 72 LEU B C 1
ATOM 2066 O O . LEU B 1 72 ? 12.742 -9.531 -4.816 1 94.06 72 LEU B O 1
ATOM 2070 N N . ALA B 1 73 ? 14.703 -9.258 -5.902 1 92.12 73 ALA B N 1
ATOM 2071 C CA . ALA B 1 73 ? 15.492 -9.688 -4.746 1 92.12 73 ALA B CA 1
ATOM 2072 C C . ALA B 1 73 ? 15.398 -8.672 -3.613 1 92.12 73 ALA B C 1
ATOM 2074 O O . ALA B 1 73 ? 15.25 -9.047 -2.447 1 92.12 73 ALA B O 1
ATOM 2075 N N . GLU B 1 74 ? 15.469 -7.453 -3.938 1 88.69 74 GLU B N 1
ATOM 2076 C CA . GLU B 1 74 ? 15.336 -6.387 -2.949 1 88.69 74 GLU B CA 1
ATOM 2077 C C . GLU B 1 74 ? 13.977 -6.457 -2.254 1 88.69 74 GLU B C 1
ATOM 2079 O O . GLU B 1 74 ? 13.867 -6.148 -1.063 1 88.69 74 GLU B O 1
ATOM 2084 N N . MET B 1 75 ? 12.977 -6.902 -2.953 1 88.19 75 MET B N 1
ATOM 2085 C CA . MET B 1 75 ? 11.617 -6.992 -2.42 1 88.19 75 MET B CA 1
ATOM 2086 C C . MET B 1 75 ? 11.391 -8.344 -1.749 1 88.19 75 MET B C 1
ATOM 2088 O O . MET B 1 75 ? 10.266 -8.656 -1.344 1 88.19 75 MET B O 1
ATOM 2092 N N . LYS B 1 76 ? 12.375 -9.156 -1.751 1 90 76 LYS B N 1
ATOM 2093 C CA . LYS B 1 76 ? 12.359 -10.461 -1.107 1 90 76 LYS B CA 1
ATOM 2094 C C . LYS B 1 76 ? 11.398 -11.414 -1.812 1 90 76 LYS B C 1
ATOM 2096 O O . LYS B 1 76 ? 10.781 -12.273 -1.171 1 90 76 LYS B O 1
ATOM 2101 N N . MET B 1 77 ? 11.25 -11.227 -3.1 1 92.81 77 MET B N 1
ATOM 2102 C CA . MET B 1 77 ? 10.398 -12.109 -3.896 1 92.81 77 MET B CA 1
ATOM 2103 C C . MET B 1 77 ? 11.227 -13.18 -4.59 1 92.81 77 MET B C 1
ATOM 2105 O O . MET B 1 77 ? 10.695 -14.211 -5.004 1 92.81 77 MET B O 1
ATOM 2109 N N . VAL B 1 78 ? 12.469 -12.828 -4.75 1 94.38 78 VAL B N 1
ATOM 2110 C CA . VAL B 1 78 ? 13.406 -13.75 -5.387 1 94.38 78 VAL B CA 1
ATOM 2111 C C . VAL B 1 78 ? 14.648 -13.914 -4.508 1 94.38 78 VAL B C 1
ATOM 2113 O O . VAL B 1 78 ? 15.078 -12.961 -3.844 1 94.38 78 VAL B O 1
ATOM 2116 N N . GLU B 1 79 ? 15.18 -15.062 -4.414 1 93.19 79 GLU B N 1
ATOM 2117 C CA . GLU B 1 79 ? 16.406 -15.32 -3.664 1 93.19 79 GLU B CA 1
ATOM 2118 C C . GLU B 1 79 ? 17.469 -15.977 -4.547 1 93.19 79 GLU B C 1
ATOM 2120 O O . GLU B 1 79 ? 17.141 -16.609 -5.551 1 93.19 79 GLU B O 1
ATOM 2125 N N . THR B 1 80 ? 18.688 -15.773 -4.145 1 89.19 80 THR B N 1
ATOM 2126 C CA . THR B 1 80 ? 19.797 -16.453 -4.816 1 89.19 80 THR B CA 1
ATOM 2127 C C . THR B 1 80 ? 19.906 -17.906 -4.359 1 89.19 80 THR B C 1
ATOM 2129 O O . THR B 1 80 ? 19.75 -18.188 -3.172 1 89.19 80 THR B O 1
ATOM 2132 N N . ALA B 1 81 ? 20.016 -18.703 -5.344 1 85.25 81 ALA B N 1
ATOM 2133 C CA . ALA B 1 81 ? 20.172 -20.125 -5.066 1 85.25 81 ALA B CA 1
ATOM 2134 C C . ALA B 1 81 ? 21.609 -20.578 -5.324 1 85.25 81 ALA B C 1
ATOM 2136 O O . ALA B 1 81 ? 22.328 -19.953 -6.109 1 85.25 81 ALA B O 1
ATOM 2137 N N . TYR B 1 82 ? 22.141 -21.312 -4.324 1 76.12 82 TYR B N 1
ATOM 2138 C CA . TYR B 1 82 ? 23.484 -21.828 -4.469 1 76.12 82 TYR B CA 1
ATOM 2139 C C . TYR B 1 82 ? 23.469 -23.188 -5.145 1 76.12 82 TYR B C 1
ATOM 2141 O O . TYR B 1 82 ? 22.641 -24.047 -4.836 1 76.12 82 TYR B O 1
ATOM 2149 N N . LYS B 1 83 ? 24.078 -23.328 -6.25 1 70.31 83 LYS B N 1
ATOM 2150 C CA . LYS B 1 83 ? 24.312 -24.641 -6.863 1 70.31 83 LYS B CA 1
ATOM 2151 C C . LYS B 1 83 ? 25.812 -24.938 -6.957 1 70.31 83 LYS B C 1
ATOM 2153 O O . LYS B 1 83 ? 26.578 -24.109 -7.473 1 70.31 83 LYS B O 1
ATOM 2158 N N . LYS B 1 84 ? 26.219 -26.062 -6.32 1 70.75 84 LYS B N 1
ATOM 2159 C CA . LYS B 1 84 ? 27.625 -26.469 -6.312 1 70.75 84 LYS B CA 1
ATOM 2160 C C . LYS B 1 84 ? 28.203 -26.469 -7.727 1 70.75 84 LYS B C 1
ATOM 2162 O O . LYS B 1 84 ? 27.625 -27.078 -8.633 1 70.75 84 LYS B O 1
ATOM 2167 N N . GLY B 1 85 ? 29.328 -25.812 -7.797 1 65.62 85 GLY B N 1
ATOM 2168 C CA . GLY B 1 85 ? 30.062 -25.859 -9.047 1 65.62 85 GLY B CA 1
ATOM 2169 C C . GLY B 1 85 ? 29.672 -24.766 -10.016 1 65.62 85 GLY B C 1
ATOM 2170 O O . GLY B 1 85 ? 30.266 -24.641 -11.094 1 65.62 85 GLY B O 1
ATOM 2171 N N . MET B 1 86 ? 28.547 -24.172 -9.711 1 66.56 86 MET B N 1
ATOM 2172 C CA . MET B 1 86 ? 28.078 -23.141 -10.648 1 66.56 86 MET B CA 1
ATOM 2173 C C . MET B 1 86 ? 28.547 -21.766 -10.227 1 66.56 86 MET B C 1
ATOM 2175 O O . MET B 1 86 ? 28.484 -21.406 -9.047 1 66.56 86 MET B O 1
ATOM 2179 N N . ARG B 1 87 ? 29.297 -21.25 -11.266 1 63.84 87 ARG B N 1
ATOM 2180 C CA . ARG B 1 87 ? 29.875 -19.922 -11.039 1 63.84 87 ARG B CA 1
ATOM 2181 C C . ARG B 1 87 ? 28.812 -18.828 -11.172 1 63.84 87 ARG B C 1
ATOM 2183 O O . ARG B 1 87 ? 29.031 -17.688 -10.766 1 63.84 87 ARG B O 1
ATOM 2190 N N . LYS B 1 88 ? 27.656 -19.25 -11.93 1 77.19 88 LYS B N 1
ATOM 2191 C CA . LYS B 1 88 ? 26.688 -18.188 -12.18 1 77.19 88 LYS B CA 1
ATOM 2192 C C . LYS B 1 88 ? 25.609 -18.156 -11.102 1 77.19 88 LYS B C 1
ATOM 2194 O O . LYS B 1 88 ? 25.234 -19.203 -10.562 1 77.19 88 LYS B O 1
ATOM 2199 N N . ASP B 1 89 ? 25.188 -16.969 -10.844 1 86.12 89 ASP B N 1
ATOM 2200 C CA . ASP B 1 89 ? 24.141 -16.797 -9.844 1 86.12 89 ASP B CA 1
ATOM 2201 C C . ASP B 1 89 ? 22.828 -17.422 -10.312 1 86.12 89 ASP B C 1
ATOM 2203 O O . ASP B 1 89 ? 22.406 -17.234 -11.453 1 86.12 89 ASP B O 1
ATOM 2207 N N . LEU B 1 90 ? 22.328 -18.328 -9.555 1 92.75 90 LEU B N 1
ATOM 2208 C CA . LEU B 1 90 ? 21 -18.922 -9.766 1 92.75 90 LEU B CA 1
ATOM 2209 C C . LEU B 1 90 ? 19.953 -18.234 -8.891 1 92.75 90 LEU B C 1
ATOM 2211 O O . LEU B 1 90 ? 20.234 -17.891 -7.738 1 92.75 90 LEU B O 1
ATOM 2215 N N . TYR B 1 91 ? 18.812 -18.047 -9.555 1 94.38 91 TYR B N 1
ATOM 2216 C CA . TYR B 1 91 ? 17.734 -17.344 -8.867 1 94.38 91 TYR B CA 1
ATOM 2217 C C . TYR B 1 91 ? 16.469 -18.203 -8.844 1 94.38 91 TYR B C 1
ATOM 2219 O O . TYR B 1 91 ? 16.172 -18.906 -9.812 1 94.38 91 TYR B O 1
ATOM 2227 N N . LYS B 1 92 ? 15.766 -18.125 -7.75 1 94.75 92 LYS B N 1
ATOM 2228 C CA . LYS B 1 92 ? 14.453 -18.766 -7.629 1 94.75 92 LYS B CA 1
ATOM 2229 C C . LYS B 1 92 ? 13.477 -17.859 -6.875 1 94.75 92 LYS B C 1
ATOM 2231 O O . LYS B 1 92 ? 13.891 -17 -6.105 1 94.75 92 LYS B O 1
ATOM 2236 N N . SER B 1 93 ? 12.172 -18.047 -7.152 1 94.12 93 SER B N 1
ATOM 2237 C CA . SER B 1 93 ? 11.148 -17.266 -6.469 1 94.12 93 SER B CA 1
ATOM 2238 C C . SER B 1 93 ? 11.094 -17.609 -4.984 1 94.12 93 SER B C 1
ATOM 2240 O O . SER B 1 93 ? 11.336 -18.75 -4.598 1 94.12 93 SER B O 1
ATOM 2242 N N . GLU B 1 94 ? 10.867 -16.594 -4.141 1 90.62 94 GLU B N 1
ATOM 2243 C CA . GLU B 1 94 ? 10.578 -16.844 -2.732 1 90.62 94 GLU B CA 1
ATOM 2244 C C . GLU B 1 94 ? 9.297 -17.672 -2.574 1 90.62 94 GLU B C 1
ATOM 2246 O O . GLU B 1 94 ? 8.281 -17.375 -3.197 1 90.62 94 GLU B O 1
ATOM 2251 N N . GLU B 1 95 ? 9.359 -18.672 -1.743 1 86.75 95 GLU B N 1
ATOM 2252 C CA . GLU B 1 95 ? 8.258 -19.625 -1.625 1 86.75 95 GLU B CA 1
ATOM 2253 C C . GLU B 1 95 ? 7.219 -19.125 -0.624 1 86.75 95 GLU B C 1
ATOM 2255 O O . GLU B 1 95 ? 6.051 -19.531 -0.694 1 86.75 95 GLU B O 1
ATOM 2260 N N . ASP B 1 96 ? 7.578 -18.312 0.262 1 92.56 96 ASP B N 1
ATOM 2261 C CA . ASP B 1 96 ? 6.66 -17.828 1.285 1 92.56 96 ASP B CA 1
ATOM 2262 C C . ASP B 1 96 ? 6.125 -16.438 0.928 1 92.56 96 ASP B C 1
ATOM 2264 O O . ASP B 1 96 ? 6.691 -15.43 1.34 1 92.56 96 ASP B O 1
ATOM 2268 N N . TRP B 1 97 ? 4.988 -16.422 0.257 1 92.88 97 TRP B N 1
ATOM 2269 C CA . TRP B 1 97 ? 4.398 -15.164 -0.189 1 92.88 97 TRP B CA 1
ATOM 2270 C C . TRP B 1 97 ? 3.92 -14.336 0.999 1 92.88 97 TRP B C 1
ATOM 2272 O O . TRP B 1 97 ? 3.891 -13.102 0.932 1 92.88 97 TRP B O 1
ATOM 2282 N N . 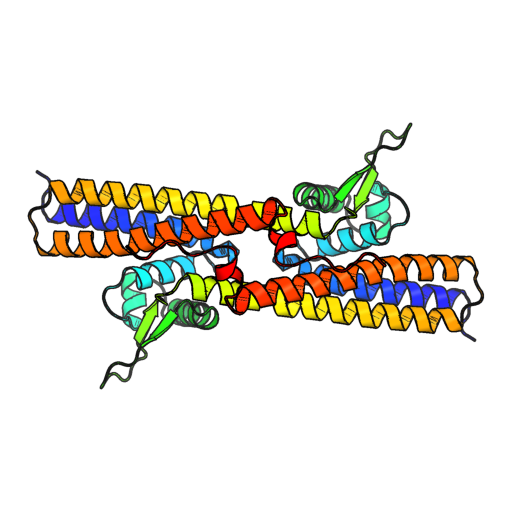TYR B 1 98 ? 3.521 -14.953 2.076 1 94.25 98 TYR B N 1
ATOM 2283 C CA . TYR B 1 98 ? 3.104 -14.234 3.275 1 94.25 98 TYR B CA 1
ATOM 2284 C C . TYR B 1 98 ? 4.254 -13.414 3.848 1 94.25 98 TYR B C 1
ATOM 2286 O O . TYR B 1 98 ? 4.082 -12.242 4.188 1 94.25 98 TYR B O 1
ATOM 2294 N N . LYS B 1 99 ? 5.359 -14.086 3.883 1 90.25 99 LYS B N 1
ATOM 2295 C CA . LYS B 1 99 ? 6.559 -13.398 4.359 1 90.25 99 LYS B CA 1
ATOM 2296 C C . LYS B 1 99 ? 6.953 -12.266 3.418 1 90.25 99 LYS B C 1
ATOM 2298 O O . LYS B 1 99 ? 7.32 -11.18 3.869 1 90.25 99 LYS B O 1
ATOM 2303 N N . SER B 1 100 ? 6.945 -12.547 2.143 1 89.38 100 SER B N 1
ATOM 2304 C CA . SER B 1 100 ? 7.262 -11.508 1.162 1 89.38 100 SER B CA 1
ATOM 2305 C C . SER B 1 100 ? 6.34 -10.305 1.31 1 89.38 100 SER B C 1
ATOM 2307 O O . SER B 1 100 ? 6.797 -9.164 1.292 1 89.38 100 SER B O 1
ATOM 2309 N N . PHE B 1 101 ? 5.074 -10.539 1.499 1 91.44 101 PHE B N 1
ATOM 2310 C CA . PHE B 1 101 ? 4.098 -9.469 1.64 1 91.44 101 PHE B CA 1
ATOM 2311 C C . PHE B 1 101 ? 4.41 -8.602 2.854 1 91.44 101 PHE B C 1
ATOM 2313 O O . PHE B 1 101 ? 4.488 -7.375 2.746 1 91.44 101 PHE B O 1
ATOM 2320 N N . THR B 1 102 ? 4.57 -9.242 4.035 1 91.44 102 THR B N 1
ATOM 2321 C CA . THR B 1 102 ? 4.789 -8.492 5.27 1 91.44 102 THR B CA 1
ATOM 2322 C C . THR B 1 102 ? 6.074 -7.676 5.18 1 91.44 102 THR B C 1
ATOM 2324 O O . THR B 1 102 ? 6.129 -6.543 5.668 1 91.44 102 THR B O 1
ATOM 2327 N N . SER B 1 103 ? 7.039 -8.211 4.48 1 88.31 103 SER B N 1
ATOM 2328 C CA . SER B 1 103 ? 8.312 -7.508 4.328 1 88.31 103 SER B CA 1
ATOM 2329 C C . SER B 1 103 ? 8.172 -6.32 3.385 1 88.31 103 SER B C 1
ATOM 2331 O O . SER B 1 103 ? 8.641 -5.219 3.691 1 88.31 103 SER B O 1
ATOM 2333 N N . ILE B 1 104 ? 7.566 -6.559 2.283 1 86.25 104 ILE B N 1
ATOM 2334 C CA . ILE B 1 104 ? 7.422 -5.523 1.268 1 86.25 104 ILE B CA 1
ATOM 2335 C C . ILE B 1 104 ? 6.57 -4.379 1.815 1 86.25 104 ILE B C 1
ATOM 2337 O O . ILE B 1 104 ? 6.922 -3.209 1.668 1 86.25 104 ILE B O 1
ATOM 2341 N N . PHE B 1 105 ? 5.48 -4.762 2.449 1 84.69 105 PHE B N 1
ATOM 2342 C CA . PHE B 1 105 ? 4.602 -3.768 3.057 1 84.69 105 PHE B CA 1
ATOM 2343 C C . PHE B 1 105 ? 5.367 -2.912 4.059 1 84.69 105 PHE B C 1
ATOM 2345 O O . PHE B 1 105 ? 5.297 -1.683 4.016 1 84.69 105 PHE B O 1
ATOM 2352 N N . GLY B 1 106 ? 6.062 -3.516 4.898 1 85.88 106 GLY B N 1
ATOM 2353 C CA . GLY B 1 106 ? 6.844 -2.801 5.895 1 85.88 106 GLY B CA 1
ATOM 2354 C C . GLY B 1 106 ? 7.863 -1.856 5.293 1 85.88 106 GLY B C 1
ATOM 2355 O O . GLY B 1 106 ? 7.941 -0.688 5.68 1 85.88 106 GLY B O 1
ATOM 2356 N N . ASN B 1 107 ? 8.523 -2.346 4.406 1 83.62 107 ASN B N 1
ATOM 2357 C CA . ASN B 1 107 ? 9.609 -1.579 3.795 1 83.62 107 ASN B CA 1
ATOM 2358 C C . ASN B 1 107 ? 9.07 -0.379 3.018 1 83.62 107 ASN B C 1
ATOM 2360 O O . ASN B 1 107 ? 9.68 0.693 3.029 1 83.62 107 ASN B O 1
ATOM 2364 N N . LYS B 1 108 ? 8.008 -0.6 2.395 1 82.56 108 LYS B N 1
ATOM 2365 C CA . LYS B 1 108 ? 7.434 0.434 1.535 1 82.56 108 LYS B CA 1
ATOM 2366 C C . LYS B 1 108 ? 6.898 1.601 2.359 1 82.56 108 LYS B C 1
ATOM 2368 O O . LYS B 1 108 ? 7.039 2.762 1.965 1 82.56 108 LYS B O 1
ATOM 2373 N N . TRP B 1 109 ? 6.406 1.306 3.506 1 88.38 109 TRP B N 1
ATOM 2374 C CA . TRP B 1 109 ? 5.66 2.33 4.227 1 88.38 109 TRP B CA 1
ATOM 2375 C C . TRP B 1 109 ? 6.465 2.863 5.41 1 88.38 109 TRP B C 1
ATOM 2377 O O . TRP B 1 109 ? 6.254 3.994 5.852 1 88.38 109 TRP B O 1
ATOM 2387 N N . GLU B 1 110 ? 7.363 2.176 5.891 1 93.12 110 GLU B N 1
ATOM 2388 C CA . GLU B 1 110 ? 8.016 2.512 7.152 1 93.12 110 GLU B CA 1
ATOM 2389 C C . GLU B 1 110 ? 8.82 3.805 7.031 1 93.12 110 GLU B C 1
ATOM 2391 O O . GLU B 1 110 ? 8.672 4.715 7.852 1 93.12 110 GLU B O 1
ATOM 2396 N N . LYS B 1 111 ? 9.602 3.898 6.027 1 91.81 111 LYS B N 1
ATOM 2397 C CA . LYS B 1 111 ? 10.492 5.043 5.895 1 91.81 111 LYS B CA 1
ATOM 2398 C C . LYS B 1 111 ? 9.703 6.34 5.734 1 91.81 111 LYS B C 1
ATOM 2400 O O . LYS B 1 111 ? 9.992 7.336 6.406 1 91.81 111 LYS B O 1
ATOM 2405 N N . SER B 1 112 ? 8.758 6.309 4.879 1 92.38 112 SER B N 1
ATOM 2406 C CA . SER B 1 112 ? 7.934 7.488 4.652 1 92.38 112 SER B CA 1
ATOM 2407 C C . SER B 1 112 ? 7.168 7.883 5.91 1 92.38 112 SER B C 1
ATOM 2409 O O . SER B 1 112 ? 7.105 9.062 6.258 1 92.38 112 SER B O 1
ATOM 2411 N N . THR B 1 113 ? 6.656 6.961 6.598 1 95.62 113 THR B N 1
ATOM 2412 C CA . THR B 1 113 ? 5.906 7.223 7.82 1 95.62 113 THR B CA 1
ATOM 2413 C C . THR B 1 113 ? 6.816 7.809 8.898 1 95.62 113 THR B C 1
ATOM 2415 O O . THR B 1 113 ? 6.441 8.766 9.586 1 95.62 113 THR B O 1
ATOM 2418 N N . GLN B 1 114 ? 8.016 7.25 8.977 1 95.94 114 GLN B N 1
ATOM 2419 C CA . GLN B 1 114 ? 8.992 7.762 9.938 1 95.94 114 GLN B CA 1
ATOM 2420 C C . GLN B 1 114 ? 9.367 9.203 9.625 1 95.94 114 GLN B C 1
ATOM 2422 O O . GLN B 1 114 ? 9.469 10.039 10.523 1 95.94 114 GLN B O 1
ATOM 2427 N N . SER B 1 115 ? 9.57 9.391 8.398 1 96.12 115 SER B N 1
ATOM 2428 C CA . SER B 1 115 ? 9.922 10.742 7.969 1 96.12 115 SER B CA 1
ATOM 2429 C C . SER B 1 115 ? 8.812 11.727 8.297 1 96.12 115 SER B C 1
ATOM 2431 O O . SER B 1 115 ? 9.078 12.828 8.797 1 96.12 115 SER B O 1
ATOM 2433 N N . ASN B 1 116 ? 7.582 11.359 8.023 1 96.31 116 ASN B N 1
ATOM 2434 C CA . ASN B 1 116 ? 6.441 12.219 8.344 1 96.31 116 ASN B CA 1
A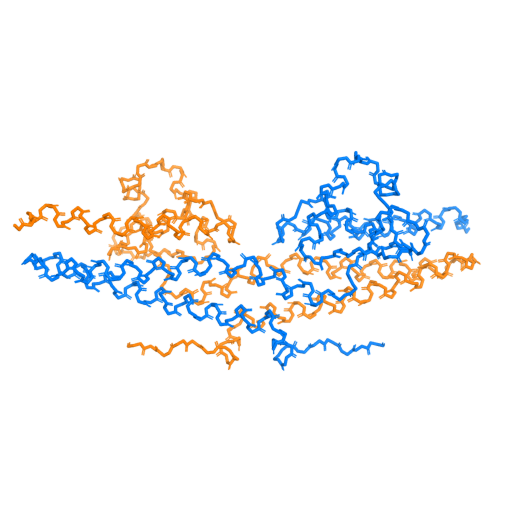TOM 2435 C C . ASN B 1 116 ? 6.324 12.461 9.844 1 96.31 116 ASN B C 1
ATOM 2437 O O . ASN B 1 116 ? 6.066 13.586 10.281 1 96.31 116 ASN B O 1
ATOM 2441 N N . LEU B 1 117 ? 6.543 11.453 10.602 1 97.44 117 LEU B N 1
ATOM 2442 C CA . LEU B 1 117 ? 6.484 11.562 12.055 1 97.44 117 LEU B CA 1
ATOM 2443 C C . LEU B 1 117 ? 7.543 12.539 12.57 1 97.44 117 LEU B C 1
ATOM 2445 O O . LEU B 1 117 ? 7.242 13.43 13.367 1 97.44 117 LEU B O 1
ATOM 2449 N N . GLU B 1 118 ? 8.711 12.352 12.07 1 97.62 118 GLU B N 1
ATOM 2450 C CA . GLU B 1 118 ? 9.812 13.219 12.477 1 97.62 118 GLU B CA 1
ATOM 2451 C C . GLU B 1 118 ? 9.531 14.672 12.102 1 97.62 118 GLU B C 1
ATOM 2453 O O . GLU B 1 118 ? 9.789 15.578 12.898 1 97.62 118 GLU B O 1
ATOM 2458 N N . GLU B 1 119 ? 9.047 14.844 10.914 1 97.56 119 GLU B N 1
ATOM 2459 C CA . GLU B 1 119 ? 8.727 16.203 10.477 1 97.56 119 GLU B CA 1
ATOM 2460 C C . GLU B 1 119 ? 7.625 16.812 11.336 1 97.56 119 GLU B C 1
ATOM 2462 O O . GLU B 1 119 ? 7.672 18 11.656 1 97.56 119 GLU B O 1
ATOM 2467 N N . ALA B 1 120 ? 6.605 16.078 11.703 1 97.69 120 ALA B N 1
ATOM 2468 C CA . ALA B 1 120 ? 5.559 16.562 12.594 1 97.69 120 ALA B CA 1
ATOM 2469 C C . ALA B 1 120 ? 6.145 17.031 13.922 1 97.69 120 ALA B C 1
ATOM 2471 O O . ALA B 1 120 ? 5.855 18.141 14.391 1 97.69 120 ALA B O 1
ATOM 2472 N N . ASP B 1 121 ? 7.031 16.234 14.484 1 98 121 ASP B N 1
ATOM 2473 C CA . ASP B 1 121 ? 7.672 16.547 15.758 1 98 121 ASP B CA 1
ATOM 2474 C C . ASP B 1 121 ? 8.484 17.844 15.648 1 98 121 ASP B C 1
ATOM 2476 O O . ASP B 1 121 ? 8.383 18.719 16.5 1 98 121 ASP B O 1
ATOM 2480 N N . GLU B 1 122 ? 9.203 17.828 14.617 1 98 122 GLU B N 1
ATOM 2481 C CA . GLU B 1 122 ? 10.047 19 14.414 1 98 122 GLU B CA 1
ATOM 2482 C C . GLU B 1 122 ? 9.203 20.25 14.242 1 98 122 GLU B C 1
ATOM 2484 O O . GLU B 1 122 ? 9.523 21.297 14.812 1 98 122 GLU B O 1
ATOM 2489 N N . THR B 1 123 ? 8.188 20.188 13.477 1 98.31 123 THR B N 1
ATOM 2490 C CA . THR B 1 123 ? 7.328 21.344 13.219 1 98.31 123 THR B CA 1
ATOM 2491 C C . THR B 1 123 ? 6.625 21.781 14.5 1 98.31 123 THR B C 1
ATOM 2493 O O . THR B 1 123 ? 6.523 22.984 14.766 1 98.31 123 THR B O 1
ATOM 2496 N N . ILE B 1 124 ? 6.164 20.844 15.281 1 98.38 124 ILE B N 1
ATOM 2497 C CA . ILE B 1 124 ? 5.535 21.156 16.562 1 98.38 124 ILE B CA 1
ATOM 2498 C C . ILE B 1 124 ? 6.512 21.938 17.438 1 98.38 124 ILE B C 1
ATOM 2500 O O . ILE B 1 124 ? 6.16 22.969 18 1 98.38 124 ILE B O 1
ATOM 2504 N N . GLU B 1 125 ? 7.711 21.453 17.516 1 98.06 125 GLU B N 1
ATOM 2505 C CA . GLU B 1 125 ? 8.727 22.109 18.328 1 98.06 125 GLU B CA 1
ATOM 2506 C C . GLU B 1 125 ? 9.023 23.516 17.828 1 98.06 125 GLU B C 1
ATOM 2508 O O . GLU B 1 125 ? 9.125 24.453 18.625 1 98.06 125 GLU B O 1
ATOM 2513 N N . GLU B 1 126 ? 9.156 23.641 16.578 1 97.81 126 GLU B N 1
ATOM 2514 C CA . GLU B 1 126 ? 9.398 24.953 15.984 1 97.81 126 GLU B CA 1
ATOM 2515 C C . GLU B 1 126 ? 8.273 25.922 16.312 1 97.81 126 GLU B C 1
ATOM 2517 O O . GLU B 1 126 ? 8.531 27.078 16.656 1 97.81 126 GLU B O 1
ATOM 2522 N N . LEU B 1 127 ? 7.082 25.469 16.219 1 98.06 127 LEU B N 1
ATOM 2523 C CA . LEU B 1 127 ? 5.93 26.328 16.469 1 98.06 127 LEU B CA 1
ATOM 2524 C C . LEU B 1 127 ? 5.844 26.703 17.938 1 98.06 127 LEU B C 1
ATOM 2526 O O . LEU B 1 127 ? 5.512 27.844 18.281 1 98.06 127 LEU B O 1
ATOM 2530 N N . LYS B 1 128 ? 6.129 25.75 18.781 1 97.81 128 LYS B N 1
ATOM 2531 C CA . LYS B 1 128 ? 6.145 26.047 20.219 1 97.81 128 LYS B CA 1
ATOM 2532 C C . LYS B 1 128 ? 7.184 27.109 20.547 1 97.81 128 LYS B C 1
ATOM 2534 O O . LYS B 1 128 ? 6.914 28.031 21.312 1 97.81 128 LYS B O 1
ATOM 2539 N N . GLN B 1 129 ? 8.328 26.953 19.969 1 97.06 129 GLN B N 1
ATOM 2540 C CA . GLN B 1 129 ? 9.391 27.922 20.188 1 97.06 129 GLN B CA 1
ATOM 2541 C C . GLN B 1 129 ? 8.992 29.297 19.656 1 97.06 129 GLN B C 1
ATOM 2543 O O . GLN B 1 129 ? 9.227 30.312 20.312 1 97.06 129 GLN B O 1
ATOM 2548 N N . LEU B 1 130 ? 8.43 29.297 18.484 1 96.56 130 LEU B N 1
ATOM 2549 C CA . LEU B 1 130 ? 7.984 30.547 17.891 1 96.56 130 LEU B CA 1
ATOM 2550 C C . LEU B 1 130 ? 6.953 31.234 18.781 1 96.56 130 LEU B C 1
ATOM 2552 O O . LEU B 1 130 ? 7.008 32.438 18.984 1 96.56 130 LEU B O 1
ATOM 2556 N N . LYS B 1 131 ? 6.098 30.469 19.312 1 96.06 131 LYS B N 1
ATOM 2557 C CA . LYS B 1 131 ? 5.008 30.984 20.141 1 96.06 131 LYS B CA 1
ATOM 2558 C C . LYS B 1 131 ? 5.547 31.75 21.359 1 96.06 131 LYS B C 1
ATOM 2560 O O . LYS B 1 131 ? 4.941 32.719 21.812 1 96.06 131 LYS B O 1
ATOM 2565 N N . GLU B 1 132 ? 6.641 31.328 21.859 1 93.81 132 GLU B N 1
ATOM 2566 C CA . GLU B 1 132 ? 7.23 31.938 23.047 1 93.81 132 GLU B CA 1
ATOM 2567 C C . GLU B 1 132 ? 7.641 33.375 22.781 1 93.81 132 GLU B C 1
ATOM 2569 O O . GLU B 1 132 ? 7.676 34.188 23.703 1 93.81 132 GLU B O 1
ATOM 2574 N N . GLY B 1 133 ? 7.91 33.719 21.625 1 89.69 133 GLY B N 1
ATOM 2575 C CA . GLY B 1 133 ? 8.406 35.031 21.312 1 89.69 133 GLY B CA 1
ATOM 2576 C C . GLY B 1 133 ? 7.375 35.906 20.625 1 89.69 133 GLY B C 1
ATOM 2577 O O . GLY B 1 133 ? 7.703 37 20.141 1 89.69 133 GLY B O 1
ATOM 2578 N N . VAL B 1 134 ? 6.195 35.375 20.516 1 91.88 134 VAL B N 1
ATOM 2579 C CA . VAL B 1 134 ? 5.176 36.094 19.734 1 91.88 134 VAL B CA 1
ATOM 2580 C C . VAL B 1 134 ? 4.164 36.719 20.672 1 91.88 134 VAL B C 1
ATOM 2582 O O . VAL B 1 134 ? 3.783 36.125 21.688 1 91.88 134 VAL B O 1
ATOM 2585 N N . ASP B 1 135 ? 3.77 38.031 20.438 1 91.75 135 ASP B N 1
ATOM 2586 C CA . ASP B 1 135 ? 2.773 38.719 21.25 1 91.75 135 ASP B CA 1
ATOM 2587 C C . ASP B 1 135 ? 1.484 38.938 20.453 1 91.75 13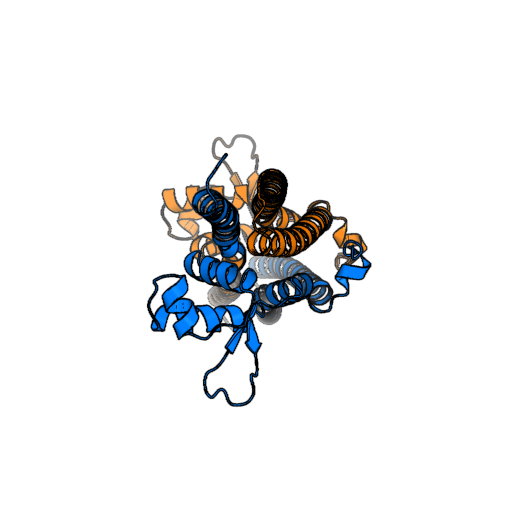5 ASP B C 1
ATOM 2589 O O . ASP B 1 135 ? 0.486 39.406 21 1 91.75 135 ASP B O 1
ATOM 2593 N N . ASP B 1 136 ? 1.377 38.562 19.25 1 94.19 136 ASP B N 1
ATOM 2594 C CA . ASP B 1 136 ? 0.208 38.688 18.391 1 94.19 136 ASP B CA 1
ATOM 2595 C C . ASP B 1 136 ? -0.817 37.594 18.703 1 94.19 136 ASP B C 1
ATOM 2597 O O . ASP B 1 136 ? -0.578 36.406 18.453 1 94.19 136 ASP B O 1
ATOM 2601 N N . SER B 1 137 ? -1.956 38.031 19.203 1 95.12 137 SER B N 1
ATOM 2602 C CA . SER B 1 137 ? -2.973 37.094 19.672 1 95.12 137 SER B CA 1
ATOM 2603 C C . SER B 1 137 ? -3.502 36.219 18.531 1 95.12 137 SER B C 1
ATOM 2605 O O . SER B 1 137 ? -3.789 35.031 18.719 1 95.12 137 SER B O 1
ATOM 2607 N N . GLU B 1 138 ? -3.627 36.812 17.406 1 95.5 138 GLU B N 1
ATOM 2608 C CA . GLU B 1 138 ? -4.113 36.062 16.25 1 95.5 138 GLU B CA 1
ATOM 2609 C C . GLU B 1 138 ? -3.133 34.938 15.859 1 95.5 138 GLU B C 1
ATOM 2611 O O . GLU B 1 138 ? -3.541 33.812 15.594 1 95.5 138 GLU B O 1
ATOM 2616 N N . LEU B 1 139 ? -1.863 35.312 15.812 1 96.06 139 LEU B N 1
ATOM 2617 C CA . LEU B 1 139 ? -0.836 34.344 15.461 1 96.06 139 LEU B CA 1
ATOM 2618 C C . LEU B 1 139 ? -0.751 33.25 16.516 1 96.06 139 LEU B C 1
ATOM 2620 O O . LEU B 1 139 ? -0.602 32.062 16.172 1 96.06 139 LEU B O 1
ATOM 2624 N N . ILE B 1 140 ? -0.877 33.594 17.75 1 97 140 ILE B N 1
ATOM 2625 C CA . ILE B 1 140 ? -0.82 32.625 18.828 1 97 140 ILE B CA 1
ATOM 2626 C C . ILE B 1 140 ? -1.957 31.609 18.672 1 97 140 ILE B C 1
ATOM 2628 O O . ILE B 1 140 ? -1.746 30.406 18.797 1 97 140 ILE B O 1
ATOM 2632 N N . GLU B 1 141 ? -3.092 32.125 18.344 1 96.56 141 GLU B N 1
ATOM 2633 C CA . GLU B 1 141 ? -4.25 31.25 18.156 1 96.56 141 GLU B CA 1
ATOM 2634 C C . GLU B 1 141 ? -4.043 30.297 16.984 1 96.56 141 GLU B C 1
ATOM 2636 O O . GLU B 1 141 ? -4.367 29.109 17.078 1 96.56 141 GLU B O 1
ATOM 2641 N N . ARG B 1 142 ? -3.531 30.812 15.938 1 95.94 142 ARG B N 1
ATOM 2642 C CA . ARG B 1 142 ? -3.258 30 14.758 1 95.94 142 ARG B CA 1
ATOM 2643 C C . ARG B 1 142 ? -2.225 28.922 15.07 1 95.94 142 ARG B C 1
ATOM 2645 O O . ARG B 1 142 ? -2.402 27.766 14.695 1 95.94 142 ARG B O 1
ATOM 2652 N N . ILE B 1 143 ? -1.191 29.312 15.727 1 97.5 143 ILE B N 1
ATOM 2653 C CA . ILE B 1 143 ? -0.129 28.375 16.094 1 97.5 143 ILE B CA 1
ATOM 2654 C C . ILE B 1 143 ? -0.7 27.266 16.953 1 97.5 143 ILE B C 1
ATOM 2656 O O . ILE B 1 143 ? -0.417 26.078 16.719 1 97.5 143 ILE B O 1
ATOM 2660 N N . ASP B 1 144 ? -1.552 27.609 17.906 1 97.31 144 ASP B N 1
ATOM 2661 C CA . ASP B 1 144 ? -2.127 26.609 18.797 1 97.31 144 ASP B CA 1
ATOM 2662 C C . ASP B 1 144 ? -2.996 25.609 18.031 1 97.31 144 ASP B C 1
ATOM 2664 O O . ASP B 1 144 ? -2.918 24.406 18.266 1 97.31 144 ASP B O 1
ATOM 2668 N N . LYS B 1 145 ? -3.77 26.156 17.141 1 96.88 145 LYS B N 1
ATOM 2669 C CA . LYS B 1 145 ? -4.629 25.297 16.328 1 96.88 145 LYS B CA 1
ATOM 2670 C C . LYS B 1 145 ? -3.799 24.328 15.492 1 96.88 145 LYS B C 1
ATOM 2672 O O . LYS B 1 145 ? -4.125 23.141 15.398 1 96.88 145 LYS B O 1
ATOM 2677 N N . ASP B 1 146 ? -2.748 24.844 14.93 1 97.19 146 ASP B N 1
ATOM 2678 C CA . ASP B 1 146 ? -1.948 24.016 14.031 1 97.19 146 ASP B CA 1
ATOM 2679 C C . ASP B 1 146 ? -1.096 23.031 14.828 1 97.19 146 ASP B C 1
ATOM 2681 O O . ASP B 1 146 ? -0.807 21.922 14.344 1 97.19 146 ASP B O 1
ATOM 2685 N N . ILE B 1 147 ? -0.701 23.375 16.031 1 97.81 147 ILE B N 1
ATOM 2686 C CA . ILE B 1 147 ? -0.026 22.406 16.891 1 97.81 147 ILE B CA 1
ATOM 2687 C C . ILE B 1 147 ? -0.964 21.25 17.188 1 97.81 147 ILE B C 1
ATOM 2689 O O . ILE B 1 147 ? -0.546 20.078 17.172 1 97.81 147 ILE B O 1
ATOM 2693 N N . ASP B 1 148 ? -2.234 21.562 17.391 1 96.69 148 ASP B N 1
ATOM 2694 C CA . ASP B 1 148 ? -3.213 20.5 17.609 1 96.69 148 ASP B CA 1
ATOM 2695 C C . ASP B 1 148 ? -3.324 19.594 16.391 1 96.69 148 ASP B C 1
ATOM 2697 O O . ASP B 1 148 ? -3.357 18.359 16.531 1 96.69 148 ASP B O 1
ATOM 2701 N N . ARG B 1 149 ? -3.391 20.172 15.258 1 95.94 149 ARG B N 1
ATOM 2702 C CA . ARG B 1 149 ? -3.445 19.406 14.016 1 95.94 149 ARG B CA 1
ATOM 2703 C C . ARG B 1 149 ? -2.223 18.5 13.875 1 95.94 149 ARG B C 1
ATOM 2705 O O . ARG B 1 149 ? -2.346 17.344 13.5 1 95.94 149 ARG B O 1
ATOM 2712 N N . LEU B 1 150 ? -1.103 19.047 14.164 1 97.44 150 LEU B N 1
ATOM 2713 C CA . LEU B 1 150 ? 0.151 18.328 14.016 1 97.44 150 LEU B CA 1
ATOM 2714 C C . LEU B 1 150 ? 0.261 17.219 15.062 1 97.44 150 LEU B C 1
ATOM 2716 O O . LEU B 1 150 ? 0.835 16.156 14.789 1 97.44 150 LEU B O 1
ATOM 2720 N N . GLN B 1 151 ? -0.259 17.484 16.234 1 97.12 151 GLN B N 1
ATOM 2721 C CA . GLN B 1 151 ? -0.292 16.438 17.25 1 97.12 151 GLN B CA 1
ATOM 2722 C C . GLN B 1 151 ? -1.161 15.266 16.797 1 97.12 151 GLN B C 1
ATOM 2724 O O . GLN B 1 151 ? -0.813 14.109 17.031 1 97.12 151 GLN B O 1
ATOM 2729 N N . TYR B 1 152 ? -2.264 15.602 16.219 1 96.31 152 TYR B N 1
ATOM 2730 C CA . TYR B 1 152 ? -3.09 14.547 15.641 1 96.31 152 TYR B CA 1
ATOM 2731 C C . TYR B 1 152 ? -2.312 13.758 14.602 1 96.31 152 TYR B C 1
ATOM 2733 O O . TYR B 1 152 ? -2.338 12.523 14.602 1 96.31 152 TYR B O 1
ATOM 2741 N N . ALA B 1 153 ? -1.644 14.453 13.711 1 95.62 153 ALA B N 1
ATOM 2742 C CA . ALA B 1 153 ? -0.824 13.805 12.688 1 95.62 153 ALA B CA 1
ATOM 2743 C C . ALA B 1 153 ? 0.23 12.898 13.32 1 95.62 153 ALA B C 1
ATOM 2745 O O . ALA B 1 153 ? 0.438 11.773 12.867 1 95.62 153 ALA B O 1
ATOM 2746 N N . ARG B 1 154 ? 0.842 13.453 14.281 1 96.69 154 ARG B N 1
ATOM 2747 C CA . ARG B 1 154 ? 1.866 12.695 14.992 1 96.69 154 ARG B CA 1
ATOM 2748 C C . ARG B 1 154 ? 1.289 11.406 15.57 1 96.69 154 ARG B C 1
ATOM 2750 O O . ARG B 1 154 ? 1.887 10.336 15.43 1 96.69 154 ARG B O 1
ATOM 2757 N N . ASP B 1 155 ? 0.149 11.492 16.188 1 96.62 155 ASP B N 1
ATOM 2758 C CA . ASP B 1 155 ? -0.505 10.32 16.766 1 96.62 155 ASP B CA 1
ATOM 2759 C C . ASP B 1 155 ? -0.857 9.305 15.68 1 96.62 155 ASP B C 1
ATOM 2761 O O . ASP B 1 155 ? -0.68 8.094 15.875 1 96.62 155 ASP B O 1
ATOM 2765 N N . TYR B 1 156 ? -1.298 9.773 14.656 1 96.38 156 TYR B N 1
ATOM 2766 C CA . TYR B 1 156 ? -1.643 8.914 13.531 1 96.38 156 TYR B CA 1
ATOM 2767 C C . TYR B 1 156 ? -0.411 8.18 13 1 96.38 156 TYR B C 1
ATOM 2769 O O . TYR B 1 156 ? -0.45 6.973 12.773 1 96.38 156 TYR B O 1
ATOM 2777 N N . TYR B 1 157 ? 0.674 8.898 12.789 1 96.75 157 TYR B N 1
ATOM 2778 C CA . TYR B 1 157 ? 1.885 8.281 12.266 1 96.75 157 TYR B CA 1
ATOM 2779 C C . TYR B 1 157 ? 2.459 7.273 13.258 1 96.75 157 TYR B C 1
ATOM 2781 O O . TYR B 1 157 ? 3.023 6.25 12.859 1 96.75 157 TYR B O 1
ATOM 2789 N N . THR B 1 158 ? 2.344 7.621 14.508 1 96.81 158 THR B N 1
ATOM 2790 C CA . THR B 1 158 ? 2.764 6.672 15.539 1 96.81 158 THR B CA 1
ATOM 2791 C C . THR B 1 158 ? 1.965 5.375 15.438 1 96.81 158 THR B C 1
ATOM 2793 O O . THR B 1 158 ? 2.535 4.285 15.484 1 96.81 158 THR B O 1
ATOM 2796 N N . TRP B 1 159 ? 0.728 5.516 15.297 1 97.12 159 TRP B N 1
ATOM 2797 C CA . TRP B 1 159 ? -0.128 4.348 15.117 1 97.12 159 TRP B CA 1
ATOM 2798 C C . TRP B 1 159 ? 0.255 3.578 13.859 1 97.12 159 TRP B C 1
ATOM 2800 O O . TRP B 1 159 ? 0.343 2.348 13.883 1 97.12 159 TRP B O 1
ATOM 2810 N N . LEU B 1 160 ? 0.39 4.289 12.797 1 95.38 160 LEU B N 1
ATOM 2811 C CA . LEU B 1 160 ? 0.71 3.656 11.516 1 95.38 160 LEU B CA 1
ATOM 2812 C C . LEU B 1 160 ? 2.014 2.869 11.609 1 95.38 160 LEU B C 1
ATOM 2814 O O . LEU B 1 160 ? 2.117 1.765 11.078 1 95.38 160 LEU B O 1
ATOM 2818 N N . LEU B 1 161 ? 2.988 3.439 12.32 1 95.94 161 LEU B N 1
ATOM 2819 C CA . LEU B 1 161 ? 4.246 2.73 12.523 1 95.94 161 LEU B CA 1
ATOM 2820 C C . LEU B 1 161 ? 4.023 1.447 13.312 1 95.94 161 LEU B C 1
ATOM 2822 O O . LEU B 1 161 ? 4.641 0.419 13.031 1 95.94 161 LEU B O 1
ATOM 2826 N N . GLN B 1 162 ? 3.188 1.545 14.258 1 95.94 162 GLN B N 1
ATOM 2827 C CA . GLN B 1 162 ? 2.85 0.345 15.016 1 95.94 162 GLN B CA 1
ATOM 2828 C C . GLN B 1 162 ? 2.17 -0.693 14.125 1 95.94 162 GLN B C 1
ATOM 2830 O O . GLN B 1 162 ? 2.471 -1.886 14.219 1 95.94 162 GLN B O 1
ATOM 2835 N N . PHE B 1 163 ? 1.244 -0.224 13.391 1 95.81 163 PHE B N 1
ATOM 2836 C CA . PHE B 1 163 ? 0.566 -1.104 12.445 1 95.81 163 PHE B CA 1
ATOM 2837 C C . PHE B 1 163 ? 1.57 -1.783 11.523 1 95.81 163 PHE B C 1
ATOM 2839 O O . PHE B 1 163 ? 1.526 -3 11.336 1 95.81 163 PHE B O 1
ATOM 2846 N N . ILE B 1 164 ? 2.463 -1.02 10.961 1 94.69 164 ILE B N 1
ATOM 2847 C CA . ILE B 1 164 ? 3.494 -1.531 10.062 1 94.69 164 ILE B CA 1
ATOM 2848 C C . ILE B 1 164 ? 4.328 -2.588 10.789 1 94.69 164 ILE B C 1
ATOM 2850 O O . ILE B 1 164 ? 4.621 -3.646 10.227 1 94.69 164 ILE B O 1
ATOM 2854 N N . HIS B 1 165 ? 4.684 -2.316 12 1 95 165 HIS B N 1
ATOM 2855 C CA . HIS B 1 165 ? 5.477 -3.254 12.789 1 95 165 HIS B CA 1
ATOM 2856 C C . HIS B 1 165 ? 4.727 -4.562 13.008 1 95 165 HIS B C 1
ATOM 2858 O O . HIS B 1 165 ? 5.312 -5.645 12.906 1 95 165 HIS B O 1
ATOM 2864 N N . VAL B 1 166 ? 3.457 -4.461 13.328 1 95.25 166 VAL B N 1
ATOM 2865 C CA . VAL B 1 166 ? 2.633 -5.641 13.555 1 95.25 166 VAL B CA 1
ATOM 2866 C C . VAL B 1 166 ? 2.596 -6.5 12.297 1 95.25 166 VAL B C 1
ATOM 2868 O O . VAL B 1 166 ? 2.666 -7.73 12.375 1 95.25 166 VAL B O 1
ATOM 2871 N N . VAL B 1 167 ? 2.549 -5.91 11.148 1 94.44 167 VAL B N 1
ATOM 2872 C CA . VAL B 1 167 ? 2.523 -6.633 9.883 1 94.44 167 VAL B CA 1
ATOM 2873 C C . VAL B 1 167 ? 3.9 -7.223 9.594 1 94.44 167 VAL B C 1
ATOM 2875 O O . VAL B 1 167 ? 4.031 -8.43 9.383 1 94.44 167 VAL B O 1
ATOM 2878 N N . GLU B 1 168 ? 4.914 -6.461 9.695 1 92.94 168 GLU B N 1
ATOM 2879 C CA . GLU B 1 168 ? 6.27 -6.844 9.32 1 92.94 168 GLU B CA 1
ATOM 2880 C C . GLU B 1 168 ? 6.797 -7.961 10.211 1 92.94 168 GLU B C 1
ATOM 2882 O O . GLU B 1 168 ? 7.516 -8.852 9.742 1 92.94 168 GLU B O 1
ATOM 2887 N N . SER B 1 169 ? 6.465 -7.934 11.445 1 93.81 169 SER B N 1
ATOM 2888 C CA . SER B 1 169 ? 6.969 -8.914 12.398 1 93.81 169 SER B CA 1
ATOM 2889 C C . SER B 1 169 ? 6.273 -10.258 12.234 1 93.81 169 SER B C 1
ATOM 2891 O O . SER B 1 169 ? 6.73 -11.273 12.766 1 93.81 169 SER B O 1
ATOM 2893 N N . GLY B 1 170 ? 5.148 -10.227 11.594 1 93.44 170 GLY B N 1
ATOM 2894 C CA . GLY B 1 170 ? 4.344 -11.43 11.445 1 93.44 170 GLY B CA 1
ATOM 2895 C C . GLY B 1 170 ? 3.301 -11.586 12.539 1 93.44 170 GLY B C 1
ATOM 2896 O O . GLY B 1 170 ? 2.523 -12.547 12.531 1 93.44 170 GLY B O 1
ATOM 2897 N N . GLU B 1 171 ? 3.234 -10.648 13.492 1 94.88 171 GLU B N 1
ATOM 2898 C CA . GLU B 1 171 ? 2.215 -10.664 14.539 1 94.88 171 GLU B CA 1
ATOM 2899 C C . GLU B 1 171 ? 0.812 -10.609 13.945 1 94.88 171 GLU B C 1
ATOM 2901 O O . GLU B 1 171 ? -0.15 -11.07 14.562 1 94.88 171 GLU B O 1
ATOM 2906 N N . ILE B 1 172 ? 0.683 -10.062 12.766 1 94.75 172 ILE B N 1
ATOM 2907 C CA . ILE B 1 172 ? -0.605 -9.922 12.094 1 94.75 172 ILE B CA 1
ATOM 2908 C C . ILE B 1 172 ? -1.234 -11.297 11.891 1 94.75 172 ILE B C 1
ATOM 2910 O O . ILE B 1 172 ? -2.459 -11.422 11.828 1 94.75 172 ILE B O 1
ATOM 2914 N N . PHE B 1 173 ? -0.41 -12.359 11.758 1 95.75 173 PHE B N 1
ATOM 2915 C CA . PHE B 1 173 ? -0.912 -13.703 11.484 1 95.75 173 PHE B CA 1
ATOM 2916 C C . PHE B 1 173 ? -1.634 -14.273 12.695 1 95.75 173 PHE B C 1
ATOM 2918 O O . PHE B 1 173 ? -2.375 -15.25 12.586 1 95.75 173 PHE B O 1
ATOM 2925 N N . LYS B 1 174 ? -1.401 -13.703 13.875 1 93.94 174 LYS B N 1
ATOM 2926 C CA . LYS B 1 174 ? -2.174 -14.07 15.062 1 93.94 174 LYS B CA 1
ATOM 2927 C C . LYS B 1 174 ? -3.613 -13.57 14.953 1 93.94 174 LYS B C 1
ATOM 2929 O O . LYS B 1 174 ? -4.535 -14.211 15.461 1 93.94 174 LYS B O 1
ATOM 2934 N N . TYR B 1 175 ? -3.801 -12.445 14.266 1 92.12 175 TYR B N 1
ATOM 2935 C CA . TYR B 1 175 ? -5.102 -11.797 14.156 1 92.12 175 TYR B CA 1
ATOM 2936 C C . TYR B 1 175 ? -5.816 -12.211 12.875 1 92.12 175 TYR B C 1
ATOM 2938 O O . TYR B 1 175 ? -7.047 -12.25 12.828 1 92.12 175 TYR B O 1
ATOM 2946 N N . VAL B 1 176 ? -5.043 -12.352 11.875 1 94.5 176 VAL B N 1
ATOM 2947 C CA . VAL B 1 176 ? -5.516 -12.867 10.594 1 94.5 176 VAL B CA 1
ATOM 2948 C C . VAL B 1 176 ? -4.73 -14.125 10.227 1 94.5 176 VAL B C 1
ATOM 2950 O O . VAL B 1 176 ? -3.768 -14.062 9.453 1 94.5 176 VAL B O 1
ATOM 2953 N N . PRO B 1 177 ? -5.191 -15.242 10.602 1 94.12 177 PRO B N 1
ATOM 2954 C CA . PRO B 1 177 ? -4.41 -16.469 10.438 1 94.12 177 PRO B CA 1
ATOM 2955 C C . PRO B 1 177 ? -4.344 -16.922 8.984 1 94.12 177 PRO B C 1
ATOM 2957 O O . PRO B 1 177 ? -5.309 -16.75 8.234 1 94.12 177 PRO B O 1
ATOM 2960 N N . LYS B 1 178 ? -3.252 -17.484 8.68 1 92.56 178 LYS B N 1
ATOM 2961 C CA . LYS B 1 178 ? -3.098 -18.109 7.371 1 92.56 178 LYS B CA 1
ATOM 2962 C C . LYS B 1 178 ? -4.023 -19.312 7.227 1 92.56 178 LYS B C 1
ATOM 2964 O O . LYS B 1 178 ? -4.379 -19.953 8.219 1 92.56 178 LYS B O 1
ATOM 2969 N N . PRO B 1 179 ? -4.359 -19.5 6.027 1 88.06 179 PRO B N 1
ATOM 2970 C CA . PRO B 1 179 ? -5.102 -20.75 5.84 1 88.06 179 PRO B CA 1
ATOM 2971 C C . PRO B 1 179 ? -4.273 -21.984 6.172 1 88.06 179 PRO B C 1
ATOM 2973 O O . PRO B 1 179 ? -3.049 -21.984 6.008 1 88.06 179 PRO B O 1
ATOM 2976 N N . PRO B 1 180 ? -4.969 -22.969 6.723 1 78.12 180 PRO B N 1
ATOM 2977 C CA . PRO B 1 180 ? -4.238 -24.203 7.051 1 78.12 180 PRO B CA 1
ATOM 2978 C C . PRO B 1 180 ? -3.574 -24.828 5.828 1 78.12 180 PRO B C 1
ATOM 2980 O O . PRO B 1 180 ? -4.105 -24.75 4.719 1 78.12 180 PRO B O 1
ATOM 2983 N N . LYS B 1 181 ? -2.379 -25.203 6.074 1 68.12 181 LYS B N 1
ATOM 2984 C CA . LYS B 1 181 ? -1.663 -25.906 5.012 1 68.12 181 LYS B CA 1
ATOM 2985 C C . LYS B 1 181 ? -2.402 -27.172 4.594 1 68.12 181 LYS B C 1
ATOM 2987 O O . LYS B 1 181 ? -2.936 -27.891 5.438 1 68.12 181 LYS B O 1
ATOM 2992 N N . ARG B 1 182 ? -2.742 -27.281 3.23 1 58.09 182 ARG B N 1
ATOM 2993 C CA . ARG B 1 182 ? -3.346 -28.516 2.74 1 58.09 182 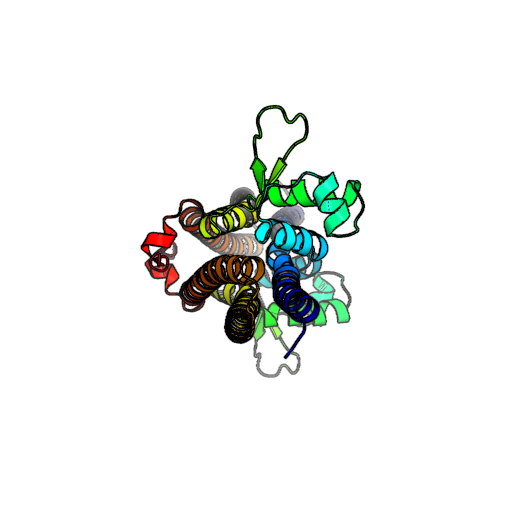ARG B CA 1
ATOM 2994 C C . ARG B 1 182 ? -2.34 -29.656 2.76 1 58.09 182 ARG B C 1
ATOM 2996 O O . ARG B 1 182 ? -1.133 -29.438 2.65 1 58.09 182 ARG B O 1
#

Radius of gyration: 25.71 Å; Cα contacts (8 Å, |Δi|>4): 416; chains: 2; bounding box: 56×81×54 Å

Foldseek 3Di:
DDDPVVVVVVVVVVLQVVLQVQLVVCVVLVAHSLLSSLLSCQAPDPFFDFLVRSCVVSVDDSVVSVVSQVVCVVLVQKDWDDDPPDPTTTIHGDPDVLLSVLSSLLVVVQVVLVVLLVVLVVLLVVLVVVLVPDPDPVSNVVSVVVNVVSVVSNVVSVVVNVVSVCSNVVVVCVVVPDDDDD/DDDPVRVVVVVVVVLQVVLQVQLVVCVVLVAHSLLSSLLSCQAPDPFFDFLVRSCVVSVDDSVVSVVSQVVCVVLVQKDWDDDPPDPTTTIHGDPDVLLSVLSSLLVVVQVVLVVLLVVLVVLLVVLVVVLVPDPDPVSNVVSVVVNVVSVVSNVVSVVVNVVSVCSNVVVVCVVVPDDDDD

Solvent-accessible surface area (backbone atoms only — not comparable to full-atom values): 19393 Å² total; per-residue (Å²): 128,80,48,71,68,52,49,51,49,51,50,52,49,45,53,48,52,44,28,53,52,49,7,63,49,28,48,84,78,74,36,51,45,70,44,25,38,52,48,37,53,40,60,72,40,92,60,67,37,34,60,66,53,47,24,68,74,65,74,49,53,62,66,57,42,52,53,36,49,51,53,34,34,74,46,47,44,30,42,80,44,89,53,92,92,53,89,64,70,23,35,33,46,48,83,54,59,68,59,25,47,25,45,39,54,26,63,68,46,48,60,51,40,50,50,44,32,50,40,32,55,52,39,42,51,51,48,55,57,51,49,74,75,54,87,51,66,68,58,46,52,50,50,53,53,49,41,52,53,36,50,52,48,33,46,49,32,52,37,50,51,49,49,36,48,36,38,44,72,48,57,41,42,79,78,50,58,70,68,77,83,128,127,81,48,70,68,52,50,52,49,51,50,52,49,45,53,48,51,44,28,53,53,50,6,64,48,28,49,83,76,74,35,52,45,68,45,24,38,53,48,36,54,38,60,73,40,91,60,67,36,36,62,68,53,47,23,68,74,66,72,49,52,62,65,57,44,51,52,36,50,50,52,34,35,76,46,47,44,30,42,80,45,89,53,93,91,53,89,65,69,22,35,33,46,49,84,55,60,68,59,24,48,24,46,38,53,26,62,68,45,46,61,52,41,49,51,44,32,52,42,32,51,51,40,42,50,52,49,54,57,50,49,74,75,56,86,52,66,68,58,48,51,51,48,52,54,49,41,51,52,36,49,51,50,33,47,50,33,54,37,49,52,48,48,37,48,36,39,44,72,48,57,41,42,78,78,53,57,70,68,78,83,129

Secondary structure (DSSP, 8-state):
---HHHHHHHHHHHHHHHHHHHHHGGGGGT--HHHHHHHHHHHT-SS-B-HHHHHHHHT--HHHHHHHHHHHHHTTSEEEE--TT--SPEEEE-S-HHHHHHHHHHHHHHHHHHHHHHHHHHHHHHHHHHHHT---HHHHHHHHHHHHHHHHHHHHHHHHHHHHHHHHTTTHHHHSPPPPP-/---HHHHHHHHHHHHHHHHHHHHHGGGGGT--HHHHHHHHHHHT-SS-B-HHHHHHHHT--HHHHHHHHHHHHHTTSEEEE--TT--SPEEEE-S-HHHHHHHHHHHHHHHHHHHHHHHHHHHHHHHHHHHHT---HHHHHHHHHHHHHHHHHHHHHHHHHHHHHHHHTTTHHHHSPPPPP-